Protein AF-0000000080409323 (afdb_homodimer)

InterPro domains:
  IPR027843 Domain of unknown function DUF4440 [PF14534] (6-104)
  IPR032710 NTF2-like domain superfamily [SSF54427] (4-113)

Solvent-accessible surface area (backbone atoms only — not comparable to full-atom values): 12050 Å² total; per-residue (Å²): 106,72,61,58,53,52,51,50,52,54,54,43,65,45,33,47,75,34,21,60,26,20,69,51,40,49,63,42,32,42,86,78,23,34,30,37,40,51,73,37,42,79,44,68,51,74,58,57,53,81,65,39,63,76,50,79,62,59,53,48,80,44,78,74,44,74,42,79,75,48,98,52,30,33,40,37,36,31,35,37,39,29,72,85,80,67,49,35,28,45,33,38,33,36,33,34,54,57,94,87,40,66,19,35,44,34,39,39,25,14,43,34,66,83,131,107,73,61,57,52,53,51,51,52,55,54,43,63,44,34,46,74,35,20,61,26,21,70,51,41,50,64,42,32,41,87,78,24,35,31,36,40,52,73,37,44,79,44,68,52,74,57,56,55,80,66,39,62,76,50,79,61,60,55,48,79,44,78,74,44,74,42,79,76,49,100,53,30,34,40,38,37,31,35,36,38,30,71,85,79,68,48,36,28,44,33,36,33,36,33,33,53,57,93,86,40,66,19,35,43,35,39,39,25,14,44,34,66,83,131

Foldseek 3Di:
DVQVVVVVLVVLCQAQVQQAALVNQPQAAPPAEWEQEQVRDTGTCPDDSRGGHNHHFAKDWAPWDKADPDPFKIKIWTKMAGPVVRWIWIKMWIWGQDPNGIHTRYMYIHTDDDD/DVQVVVVVLVVLCQAQVQQAALVNQPQAAPPAEWEQEQVRDTGTCPDDSRGGHNHHFAKDWAPWDWADPDPFKIKIWTKMAGPVVRWIWIKMWIWGQDPNGIHTRYMYIHTDDDD

Radius of gyration: 17.31 Å; Cα contacts (8 Å, |Δi|>4): 505; chains: 2; bounding box: 42×49×37 Å

Structure (mmCIF, N/CA/C/O backbone):
data_AF-0000000080409323-model_v1
#
loop_
_entity.id
_entity.type
_entity.pdbx_description
1 polymer 'DUF4440 domain-containing protein'
#
loop_
_atom_site.group_PDB
_atom_site.id
_atom_site.type_symbol
_atom_site.label_atom_id
_atom_site.label_alt_id
_atom_site.label_comp_id
_atom_site.label_asym_id
_atom_site.label_entity_id
_atom_site.label_seq_id
_atom_site.pdbx_PDB_ins_code
_atom_site.Cartn_x
_atom_site.Cartn_y
_atom_site.Cartn_z
_atom_site.occupancy
_atom_site.B_iso_or_equiv
_atom_site.auth_seq_id
_atom_site.auth_comp_id
_atom_site.auth_asym_id
_atom_site.auth_atom_id
_atom_site.pdbx_PDB_model_num
ATOM 1 N N . MET A 1 1 ? 15.242 8.781 15.695 1 91.31 1 MET A N 1
ATOM 2 C CA . MET A 1 1 ? 15.383 7.668 14.758 1 91.31 1 MET A CA 1
ATOM 3 C C . MET A 1 1 ? 14.422 7.82 13.586 1 91.31 1 MET A C 1
ATOM 5 O O . MET A 1 1 ? 13.484 8.617 13.641 1 91.31 1 MET A O 1
ATOM 9 N N . LEU A 1 2 ? 14.734 7.316 12.406 1 96.38 2 LEU A N 1
ATOM 10 C CA . LEU A 1 2 ? 13.945 7.465 11.188 1 96.38 2 LEU A CA 1
ATOM 11 C C . LEU A 1 2 ? 12.477 7.145 11.453 1 96.38 2 LEU A C 1
ATOM 13 O O . LEU A 1 2 ? 11.586 7.836 10.945 1 96.38 2 LEU A O 1
ATOM 17 N N . ALA A 1 3 ? 12.203 6.133 12.273 1 97.62 3 ALA A N 1
ATOM 18 C CA . ALA A 1 3 ? 10.828 5.75 12.594 1 97.62 3 ALA A CA 1
ATOM 19 C C . ALA A 1 3 ? 10.086 6.898 13.273 1 97.62 3 ALA A C 1
ATOM 21 O O . ALA A 1 3 ? 8.922 7.16 12.961 1 97.62 3 ALA A O 1
ATOM 22 N N . ASP A 1 4 ? 10.703 7.574 14.188 1 98.12 4 ASP A N 1
ATOM 23 C CA . ASP A 1 4 ? 10.094 8.711 14.867 1 98.12 4 ASP A CA 1
ATOM 24 C C . ASP A 1 4 ? 9.758 9.828 13.891 1 98.12 4 ASP A C 1
ATOM 26 O O . ASP A 1 4 ? 8.703 10.453 13.984 1 98.12 4 ASP A O 1
ATOM 30 N N . LEU A 1 5 ? 10.703 10.039 13.023 1 98.19 5 LEU A N 1
ATOM 31 C CA . LEU A 1 5 ? 10.5 11.102 12.039 1 98.19 5 LEU A CA 1
ATOM 32 C C . LEU A 1 5 ? 9.305 10.789 11.141 1 98.19 5 LEU A C 1
ATOM 34 O O . LEU A 1 5 ? 8.422 11.625 10.969 1 98.19 5 LEU A O 1
ATOM 38 N N . ILE A 1 6 ? 9.242 9.578 10.562 1 98.69 6 ILE A N 1
ATOM 39 C CA . ILE A 1 6 ? 8.18 9.203 9.633 1 98.69 6 ILE A CA 1
ATOM 40 C C . ILE A 1 6 ? 6.84 9.219 10.359 1 98.69 6 ILE A C 1
ATOM 42 O O . ILE A 1 6 ? 5.836 9.68 9.812 1 98.69 6 ILE A O 1
ATOM 46 N N . GLU A 1 7 ? 6.863 8.688 11.602 1 98.69 7 GLU A N 1
ATOM 47 C CA . GLU A 1 7 ? 5.613 8.703 12.359 1 98.69 7 GLU A CA 1
ATOM 48 C C . GLU A 1 7 ? 5.125 10.133 12.594 1 98.69 7 GLU A C 1
ATOM 50 O O . GLU A 1 7 ? 3.932 10.414 12.469 1 98.69 7 GLU A O 1
ATOM 55 N N . ARG A 1 8 ? 6.031 10.992 12.977 1 98.25 8 ARG A N 1
ATOM 56 C CA . ARG A 1 8 ? 5.672 12.398 13.18 1 98.25 8 ARG A CA 1
ATOM 57 C C . ARG A 1 8 ? 5.098 13 11.898 1 98.25 8 ARG A C 1
ATOM 59 O O . ARG A 1 8 ? 4.133 13.766 11.945 1 98.25 8 ARG A O 1
ATOM 66 N N . GLN A 1 9 ? 5.699 12.711 10.789 1 98.38 9 GLN A N 1
ATOM 67 C CA . GLN A 1 9 ? 5.23 13.242 9.516 1 98.38 9 GLN A CA 1
ATOM 68 C C . GLN A 1 9 ? 3.873 12.648 9.141 1 98.38 9 GLN A C 1
ATOM 70 O O . GLN A 1 9 ? 3.004 13.352 8.625 1 98.38 9 GLN A O 1
ATOM 75 N N . GLU A 1 10 ? 3.701 11.336 9.398 1 98.5 10 GLU A N 1
ATOM 76 C CA . GLU A 1 10 ? 2.385 10.727 9.242 1 98.5 10 GLU A CA 1
ATOM 77 C C . GLU A 1 10 ? 1.331 11.469 10.062 1 98.5 10 GLU A C 1
ATOM 79 O O . GLU A 1 10 ? 0.253 11.781 9.555 1 98.5 10 GLU A O 1
ATOM 84 N N . ARG A 1 11 ? 1.621 11.703 11.32 1 98.25 11 ARG A N 1
ATOM 85 C CA . ARG A 1 11 ? 0.682 12.375 12.211 1 98.25 11 ARG A CA 1
ATOM 86 C C . ARG A 1 11 ? 0.422 13.812 11.758 1 98.25 11 ARG A C 1
ATOM 88 O O . ARG A 1 11 ? -0.702 14.305 11.859 1 98.25 11 ARG A O 1
ATOM 95 N N . ALA A 1 12 ? 1.466 14.453 11.305 1 97.38 12 ALA A N 1
ATOM 96 C CA . ALA A 1 12 ? 1.294 15.805 10.781 1 97.38 12 ALA A CA 1
ATOM 97 C C . ALA A 1 12 ? 0.285 15.828 9.633 1 97.38 12 ALA A C 1
ATOM 99 O O . ALA A 1 12 ? -0.533 16.75 9.539 1 97.38 12 ALA A O 1
ATOM 100 N N . LEU A 1 13 ? 0.27 14.773 8.75 1 96.56 13 LEU A N 1
ATOM 101 C CA . LEU A 1 13 ? -0.607 14.703 7.59 1 96.56 13 LEU A CA 1
ATOM 102 C C . LEU A 1 13 ? -2.047 14.43 8.008 1 96.56 13 LEU A C 1
ATOM 104 O O . LEU A 1 13 ? -2.955 14.445 7.18 1 96.56 13 LEU A O 1
ATOM 108 N N . LEU A 1 14 ? -2.258 14.258 9.312 1 95.88 14 LEU A N 1
ATOM 109 C CA . LEU A 1 14 ? -3.604 14.039 9.836 1 95.88 14 LEU A CA 1
ATOM 110 C C . LEU A 1 14 ? -4.129 15.281 10.531 1 95.88 14 LEU A C 1
ATOM 112 O O . LEU A 1 14 ? -5.215 15.266 11.117 1 95.88 14 LEU A O 1
ATOM 116 N N . THR A 1 15 ? -3.379 16.375 10.516 1 94.69 15 THR A N 1
ATOM 117 C CA . THR A 1 15 ? -3.818 17.625 11.133 1 94.69 15 THR A CA 1
ATOM 118 C C . THR A 1 15 ? -4.367 18.578 10.086 1 94.69 15 THR A C 1
ATOM 120 O O . THR A 1 15 ? -3.854 18.656 8.969 1 94.69 15 THR A O 1
ATOM 123 N N . THR A 1 16 ? -5.324 19.344 10.492 1 91.44 16 THR A N 1
ATOM 124 C CA . THR A 1 16 ? -5.953 20.328 9.609 1 91.44 16 THR A CA 1
ATOM 125 C C . THR A 1 16 ? -4.922 21.328 9.102 1 91.44 16 THR A C 1
ATOM 127 O O . THR A 1 16 ? -4.926 21.688 7.918 1 91.44 16 THR A O 1
ATOM 130 N N . ASP A 1 17 ? -4.066 21.797 9.953 1 93.62 17 ASP A N 1
ATOM 131 C CA . ASP A 1 17 ? -3.062 22.797 9.594 1 93.62 17 ASP A CA 1
ATOM 132 C C . ASP A 1 17 ? -2.215 22.328 8.422 1 93.62 17 ASP A C 1
ATOM 134 O O . ASP A 1 17 ? -1.949 23.078 7.488 1 93.62 17 ASP A O 1
ATOM 138 N N . VAL A 1 18 ? -1.807 21.109 8.398 1 94.19 18 VAL A N 1
ATOM 139 C CA . VAL A 1 18 ? -0.946 20.562 7.352 1 94.19 18 VAL A CA 1
ATOM 140 C C . VAL A 1 18 ? -1.779 20.234 6.113 1 94.19 18 VAL A C 1
ATOM 142 O O . VAL A 1 18 ? -1.406 20.609 4.996 1 94.19 18 VAL A O 1
ATOM 145 N N . ARG A 1 19 ? -2.922 19.656 6.328 1 92.19 19 ARG A N 1
ATOM 146 C CA . ARG A 1 19 ? -3.738 19.156 5.23 1 92.19 19 ARG A CA 1
ATOM 147 C C . ARG A 1 19 ? -4.312 20.297 4.398 1 92.19 19 ARG A C 1
ATOM 149 O O . ARG A 1 19 ? -4.672 20.109 3.236 1 92.19 19 ARG A O 1
ATOM 156 N N . THR A 1 20 ? -4.328 21.469 4.992 1 90.12 20 THR A N 1
ATOM 157 C CA . THR A 1 20 ? -4.906 22.594 4.273 1 90.12 20 THR A CA 1
ATOM 158 C C . THR A 1 20 ? -3.818 23.594 3.869 1 90.12 20 THR A C 1
ATOM 160 O O . THR A 1 20 ? -4.117 24.719 3.459 1 90.12 20 THR A O 1
ATOM 163 N N . SER A 1 21 ? -2.576 23.25 3.955 1 91.56 21 SER A N 1
ATOM 164 C CA . SER A 1 21 ? -1.437 24.094 3.598 1 91.56 21 SER A CA 1
ATOM 165 C C . SER A 1 21 ? -0.672 23.5 2.414 1 91.56 21 SER A C 1
ATOM 167 O O . SER A 1 21 ? 0.102 22.562 2.572 1 91.56 21 SER A O 1
ATOM 169 N N . PRO A 1 22 ? -0.811 24.094 1.274 1 89.06 22 PRO A N 1
ATOM 170 C CA . PRO A 1 22 ? -0.056 23.609 0.119 1 89.06 22 PRO A CA 1
ATOM 171 C C . PRO A 1 22 ? 1.447 23.547 0.38 1 89.06 22 PRO A C 1
ATOM 173 O O . PRO A 1 22 ? 2.119 22.625 -0.08 1 89.06 22 PRO A O 1
ATOM 176 N N . GLU A 1 23 ? 1.929 24.5 1.121 1 90.56 23 GLU A N 1
ATOM 177 C CA . GLU A 1 23 ? 3.355 24.531 1.428 1 90.56 23 GLU A CA 1
ATOM 178 C C . GLU A 1 23 ? 3.779 23.297 2.225 1 90.56 23 GLU A C 1
ATOM 180 O O . GLU A 1 23 ? 4.773 22.656 1.893 1 90.56 23 GLU A O 1
ATOM 185 N N . HIS A 1 24 ? 3.002 22.984 3.248 1 93.31 24 HIS A N 1
ATOM 186 C CA . HIS A 1 24 ? 3.32 21.812 4.059 1 93.31 24 HIS A CA 1
ATOM 187 C C . HIS A 1 24 ? 3.156 20.531 3.252 1 93.31 24 HIS A C 1
ATOM 189 O O . HIS A 1 24 ? 3.98 19.609 3.354 1 93.31 24 HIS A O 1
ATOM 195 N N . LEU A 1 25 ? 2.129 20.453 2.463 1 93 25 LEU A N 1
ATOM 196 C CA . LEU A 1 25 ? 1.883 19.266 1.663 1 93 25 LEU A CA 1
ATOM 197 C C . LEU A 1 25 ? 2.988 19.062 0.632 1 93 25 LEU A C 1
ATOM 199 O O . LEU A 1 25 ? 3.432 17.938 0.402 1 93 25 LEU A O 1
ATOM 203 N N . HIS A 1 26 ? 3.494 20.125 0.081 1 90.25 26 HIS A N 1
ATOM 204 C CA . HIS A 1 26 ? 4.578 20.031 -0.889 1 90.25 26 HIS A CA 1
ATOM 205 C C . HIS A 1 26 ? 5.859 19.516 -0.236 1 90.25 26 HIS A C 1
ATOM 207 O O . HIS A 1 26 ? 6.664 18.844 -0.883 1 90.25 26 HIS A O 1
ATOM 213 N N . ARG A 1 27 ? 6.012 19.844 0.97 1 93.75 27 ARG A N 1
ATOM 214 C CA . ARG A 1 27 ? 7.203 19.391 1.691 1 93.75 27 ARG A CA 1
ATOM 215 C C . ARG A 1 27 ? 7.113 17.906 2.031 1 93.75 27 ARG A C 1
ATOM 217 O O . ARG A 1 27 ? 8.133 17.219 2.076 1 93.75 27 ARG A O 1
ATOM 224 N N . LEU A 1 28 ? 5.898 17.438 2.205 1 96.19 28 LEU A N 1
ATOM 225 C CA . LEU A 1 28 ? 5.734 16.094 2.764 1 96.19 28 LEU A CA 1
ATOM 226 C C . LEU A 1 28 ? 5.359 15.094 1.678 1 96.19 28 LEU A C 1
ATOM 228 O O . LEU A 1 28 ? 5.488 13.883 1.872 1 96.19 28 LEU A O 1
ATOM 232 N N . LEU A 1 29 ? 4.855 15.57 0.521 1 95.19 29 LEU A N 1
ATOM 233 C CA . LEU A 1 29 ? 4.391 14.695 -0.55 1 95.19 29 LEU A CA 1
ATOM 234 C C . LEU A 1 29 ? 5.23 14.875 -1.808 1 95.19 29 LEU A C 1
ATOM 236 O O . LEU A 1 29 ? 5.641 16 -2.127 1 95.19 29 LEU A O 1
ATOM 240 N N . THR A 1 30 ? 5.516 13.82 -2.477 1 94.19 30 THR A N 1
ATOM 241 C CA . THR A 1 30 ? 6.148 13.953 -3.785 1 94.19 30 THR A CA 1
ATOM 242 C C . THR A 1 30 ? 5.172 14.539 -4.797 1 94.19 30 THR A C 1
ATOM 244 O O . THR A 1 30 ? 3.955 14.492 -4.602 1 94.19 30 THR A O 1
ATOM 247 N N . ASP A 1 31 ? 5.68 15.047 -5.914 1 89.31 31 ASP A N 1
ATOM 248 C CA . ASP A 1 31 ? 4.855 15.672 -6.945 1 89.31 31 ASP A CA 1
ATOM 249 C C . ASP A 1 31 ? 3.93 14.656 -7.605 1 89.31 31 ASP A C 1
ATOM 251 O O . ASP A 1 31 ? 2.846 15.008 -8.078 1 89.31 31 ASP A O 1
ATOM 255 N N . ASP A 1 32 ? 4.355 13.438 -7.625 1 90.12 32 ASP A N 1
ATOM 256 C CA . ASP A 1 32 ? 3.57 12.391 -8.273 1 90.12 32 ASP A CA 1
ATOM 257 C C . ASP A 1 32 ? 2.854 11.516 -7.246 1 90.12 32 ASP A C 1
ATOM 259 O O . ASP A 1 32 ? 2.549 10.359 -7.516 1 90.12 32 ASP A O 1
ATOM 263 N N . PHE A 1 33 ? 2.625 12.133 -6.078 1 93.06 33 PHE A N 1
ATOM 264 C CA . PHE A 1 33 ? 1.892 11.438 -5.023 1 93.06 33 PHE A CA 1
ATOM 265 C C . PHE A 1 33 ? 0.502 11.039 -5.504 1 93.06 33 PHE A C 1
ATOM 267 O O . PHE A 1 33 ? -0.161 11.805 -6.211 1 93.06 33 PHE A O 1
ATOM 274 N N . PHE A 1 34 ? 0.045 9.852 -5.156 1 93.88 34 PHE A N 1
ATOM 275 C CA . PHE A 1 34 ? -1.348 9.453 -5.309 1 93.88 34 PHE A CA 1
ATOM 276 C C . PHE A 1 34 ? -1.738 8.438 -4.234 1 93.88 34 PHE A C 1
ATOM 278 O O . PHE A 1 34 ? -0.884 7.961 -3.484 1 93.88 34 PHE A O 1
ATOM 285 N N . GLU A 1 35 ? -3.01 8.219 -4.062 1 94.94 35 GLU A N 1
ATOM 286 C CA . GLU A 1 35 ? -3.449 7.336 -2.988 1 94.94 35 GLU A CA 1
ATOM 287 C C . GLU A 1 35 ? -4.691 6.547 -3.396 1 94.94 35 GLU A C 1
ATOM 289 O O . GLU A 1 35 ? -5.398 6.934 -4.328 1 94.94 35 GLU A O 1
ATOM 294 N N . ILE A 1 36 ? -4.82 5.441 -2.85 1 95.88 36 ILE A N 1
ATOM 295 C CA . ILE A 1 36 ? -6.074 4.703 -2.791 1 95.88 36 ILE A CA 1
ATOM 296 C C . ILE A 1 36 ? -6.738 4.922 -1.433 1 95.88 36 ILE A C 1
ATOM 298 O O . ILE A 1 36 ? -6.293 4.371 -0.423 1 95.88 36 ILE A O 1
ATOM 302 N N . GLY A 1 37 ? -7.762 5.73 -1.458 1 93.56 37 GLY A N 1
ATOM 303 C CA . GLY A 1 37 ? -8.453 6.016 -0.211 1 93.56 37 GLY A CA 1
ATOM 304 C C . GLY A 1 37 ? -9.227 4.824 0.324 1 93.56 37 GLY A C 1
ATOM 305 O O . GLY A 1 37 ? -9.664 3.963 -0.444 1 93.56 37 GLY A O 1
ATOM 306 N N . SER A 1 38 ? -9.438 4.836 1.643 1 92.5 38 SER A N 1
ATOM 307 C CA . SER A 1 38 ? -10.242 3.779 2.25 1 92.5 38 SER A CA 1
ATOM 308 C C . SER A 1 38 ? -11.648 3.75 1.664 1 92.5 38 SER A C 1
ATOM 310 O O . SER A 1 38 ? -12.391 2.781 1.855 1 92.5 38 SER A O 1
ATOM 312 N N . SER A 1 39 ? -12 4.742 0.944 1 86.94 39 SER A N 1
ATOM 313 C CA . SER A 1 39 ? -13.281 4.824 0.258 1 86.94 39 SER A CA 1
ATOM 314 C C . SER A 1 39 ? -13.32 3.9 -0.955 1 86.94 39 SER A C 1
ATOM 316 O O . SER A 1 39 ? -14.391 3.658 -1.522 1 86.94 39 SER A O 1
ATOM 318 N N . GLY A 1 40 ? -12.211 3.395 -1.338 1 89.5 40 GLY A N 1
ATOM 319 C CA . GLY A 1 40 ? -12.109 2.568 -2.529 1 89.5 40 GLY A CA 1
ATOM 320 C C . GLY A 1 40 ? -11.969 3.375 -3.807 1 89.5 40 GLY A C 1
ATOM 321 O O . GLY A 1 40 ? -12.344 2.91 -4.887 1 89.5 40 GLY A O 1
ATOM 322 N N . ARG A 1 41 ? -11.547 4.613 -3.709 1 89.56 41 ARG A N 1
ATOM 323 C CA . ARG A 1 41 ? -11.305 5.465 -4.871 1 89.56 41 ARG A CA 1
ATOM 324 C C . ARG A 1 41 ? -9.82 5.797 -5.012 1 89.56 41 ARG A C 1
ATOM 326 O O . ARG A 1 41 ? -9.133 6.008 -4.016 1 89.56 41 ARG A O 1
ATOM 333 N N . MET A 1 42 ? -9.422 5.75 -6.266 1 89.56 42 MET A N 1
ATOM 334 C CA . MET A 1 42 ? -8.078 6.234 -6.559 1 89.56 42 MET A CA 1
ATOM 335 C C . MET A 1 42 ? -8.047 7.758 -6.617 1 89.56 42 MET A C 1
ATOM 337 O O . MET A 1 42 ? -8.844 8.375 -7.324 1 89.56 42 MET A O 1
ATOM 341 N N . LEU A 1 43 ? -7.289 8.312 -5.789 1 83 43 LEU A N 1
ATOM 342 C CA . LEU A 1 43 ? -7.148 9.758 -5.754 1 83 43 LEU A CA 1
ATOM 343 C C . LEU A 1 43 ? -5.746 10.188 -6.188 1 83 43 LEU A C 1
ATOM 345 O O . LEU A 1 43 ? -4.754 9.672 -5.668 1 83 43 LEU A O 1
ATOM 349 N N . TYR A 1 44 ? -5.73 10.711 -7.473 1 71.5 44 TYR A N 1
ATOM 350 C CA . TYR A 1 44 ? -4.477 11.234 -7.996 1 71.5 44 TYR A CA 1
ATOM 351 C C . TYR A 1 44 ? -4.312 12.711 -7.641 1 71.5 44 TYR A C 1
ATOM 353 O O . TYR A 1 44 ? -5.289 13.461 -7.602 1 71.5 44 TYR A O 1
ATOM 361 N N . ARG A 1 45 ? -3.307 12.961 -7.031 1 57.72 45 ARG A N 1
ATOM 362 C CA . ARG A 1 45 ? -3.084 14.383 -6.797 1 57.72 45 ARG A CA 1
ATOM 363 C C . ARG A 1 45 ? -2.648 15.086 -8.078 1 57.72 45 ARG A C 1
ATOM 365 O O . ARG A 1 45 ? -1.587 14.789 -8.625 1 57.72 45 ARG A O 1
ATOM 372 N N . THR A 1 46 ? -3.555 15.211 -9.07 1 53.44 46 THR A N 1
ATOM 373 C CA . THR A 1 46 ? -3.188 16.062 -10.203 1 53.44 46 THR A CA 1
ATOM 374 C C . THR A 1 46 ? -3.033 17.516 -9.766 1 53.44 46 THR A C 1
ATOM 376 O O . THR A 1 46 ? -2.736 18.375 -10.586 1 53.44 46 THR A O 1
ATOM 379 N N . ALA A 1 47 ? -3.514 17.828 -8.625 1 54.44 47 ALA A N 1
ATOM 380 C CA . ALA A 1 47 ? -3.559 19.266 -8.422 1 54.44 47 ALA A CA 1
ATOM 381 C C . ALA A 1 47 ? -2.154 19.844 -8.281 1 54.44 47 ALA A C 1
ATOM 383 O O . ALA A 1 47 ? -1.229 19.156 -7.855 1 54.44 47 ALA A O 1
ATOM 384 N N . SER A 1 48 ? -1.956 20.922 -8.992 1 56.06 48 SER A N 1
ATOM 385 C CA . SER A 1 48 ? -0.758 21.703 -8.734 1 56.06 48 SER A CA 1
ATOM 386 C C . SER A 1 48 ? -0.508 21.859 -7.234 1 56.06 48 SER A C 1
ATOM 388 O O . SER A 1 48 ? -1.437 22.125 -6.465 1 56.06 48 SER A O 1
ATOM 390 N N . ALA A 1 49 ? 0.755 21.25 -6.688 1 55.22 49 ALA A N 1
ATOM 391 C CA . ALA A 1 49 ? 1.203 21.328 -5.301 1 55.22 49 ALA A CA 1
ATOM 392 C C . ALA A 1 49 ? 0.681 22.578 -4.625 1 55.22 49 ALA A C 1
ATOM 394 O O . ALA A 1 49 ? 0.251 22.547 -3.467 1 55.22 49 ALA A O 1
ATOM 395 N N . ALA A 1 50 ? 0.648 23.625 -5.484 1 59.56 50 ALA A N 1
ATOM 396 C CA . ALA A 1 50 ? 0.367 24.953 -4.934 1 59.56 50 ALA A CA 1
ATOM 397 C C . ALA A 1 50 ? -1.085 25.047 -4.477 1 59.56 50 ALA A C 1
ATOM 399 O O . ALA A 1 50 ? -1.417 25.891 -3.627 1 59.56 50 ALA A O 1
ATOM 400 N N . THR A 1 51 ? -1.795 24.062 -4.988 1 71 51 THR A N 1
ATOM 401 C CA . THR A 1 51 ? -3.199 24.234 -4.633 1 71 51 THR A CA 1
ATOM 402 C C . THR A 1 51 ? -3.734 22.969 -3.951 1 71 51 THR A C 1
ATOM 404 O O . THR A 1 51 ? -4.945 22.812 -3.793 1 71 51 THR A O 1
ATOM 407 N N . MET A 1 52 ? -2.787 22.172 -3.502 1 74.38 52 MET A N 1
ATOM 408 C CA . MET A 1 52 ? -3.242 20.922 -2.898 1 74.38 52 MET A CA 1
ATOM 409 C C . MET A 1 52 ? -3.871 21.188 -1.532 1 74.38 52 MET A C 1
ATOM 411 O O . MET A 1 52 ? -3.316 21.922 -0.715 1 74.38 52 MET A O 1
ATOM 415 N N . ASP A 1 53 ? -5.113 20.719 -1.339 1 79.44 53 ASP A N 1
ATOM 416 C CA . ASP A 1 53 ? -5.883 20.734 -0.101 1 79.44 53 ASP A CA 1
ATOM 417 C C . ASP A 1 53 ? -6.543 19.391 0.153 1 79.44 53 ASP A C 1
ATOM 419 O O . ASP A 1 53 ? -7.402 18.953 -0.615 1 79.44 53 ASP A O 1
ATOM 423 N N . LEU A 1 54 ? -6.09 18.703 1.182 1 81.44 54 LEU A N 1
ATOM 424 C CA . LEU A 1 54 ? -6.609 17.375 1.477 1 81.44 54 LEU A CA 1
ATOM 425 C C . LEU A 1 54 ? -7.828 17.453 2.389 1 81.44 54 LEU A C 1
ATOM 427 O O . LEU A 1 54 ? -8.484 16.438 2.645 1 81.44 54 LEU A O 1
ATOM 431 N N . GLY A 1 55 ? -8.18 18.656 2.762 1 82.38 55 GLY A N 1
ATOM 432 C CA . GLY A 1 55 ? -9.359 18.859 3.586 1 82.38 55 GLY A CA 1
ATOM 433 C C . GLY A 1 55 ? -9.148 18.484 5.043 1 82.38 55 GLY A C 1
ATOM 434 O O . GLY A 1 55 ? -8.055 18.062 5.426 1 82.38 55 GLY A O 1
ATOM 435 N N . GLU A 1 56 ? -10.195 18.719 5.863 1 85.31 56 GLU A N 1
ATOM 436 C CA . GLU A 1 56 ? -10.125 18.469 7.301 1 85.31 56 GLU A CA 1
ATOM 437 C C . GLU A 1 56 ? -10.586 17.062 7.637 1 85.31 56 GLU A C 1
ATOM 439 O O . GLU A 1 56 ? -11.508 16.531 7.012 1 85.31 56 GLU A O 1
ATOM 444 N N . ILE A 1 57 ? -9.836 16.5 8.555 1 86.56 57 ILE A N 1
ATOM 445 C CA . ILE A 1 57 ? -10.227 15.188 9.062 1 86.56 57 ILE A CA 1
ATOM 446 C C . ILE A 1 57 ? -10.031 15.141 10.578 1 86.56 57 ILE A C 1
ATOM 448 O O . ILE A 1 57 ? -9.305 15.969 11.141 1 86.56 57 ILE A O 1
ATOM 452 N N . HIS A 1 58 ? -10.766 14.32 11.305 1 93.06 58 HIS A N 1
ATOM 453 C CA . HIS A 1 58 ? -10.602 14.008 12.719 1 93.06 58 HIS A CA 1
ATOM 454 C C . HIS A 1 58 ? -10.219 12.547 1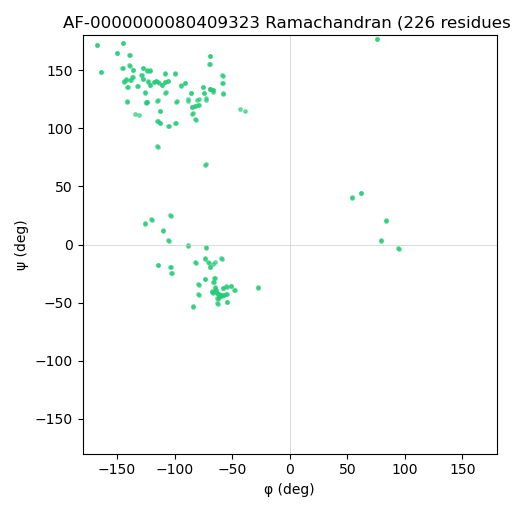2.93 1 93.06 58 HIS A C 1
ATOM 456 O O . HIS A 1 58 ? -11.07 11.711 13.234 1 93.06 58 HIS A O 1
ATOM 462 N N . ILE A 1 59 ? -8.922 12.273 12.812 1 95.06 59 ILE A N 1
ATOM 463 C CA . ILE A 1 59 ? -8.422 10.906 12.75 1 95.06 59 ILE A CA 1
ATOM 464 C C . ILE A 1 59 ? -7.254 10.742 13.719 1 95.06 59 ILE A C 1
ATOM 466 O O . ILE A 1 59 ? -6.434 11.641 13.875 1 95.06 59 ILE A O 1
ATOM 470 N N . THR A 1 60 ? -7.238 9.672 14.43 1 97.06 60 THR A N 1
ATOM 471 C CA . THR A 1 60 ? -6.086 9.312 15.25 1 97.06 60 THR A CA 1
ATOM 472 C C . THR A 1 60 ? -5.34 8.125 14.641 1 97.06 60 THR A C 1
ATOM 474 O O . THR A 1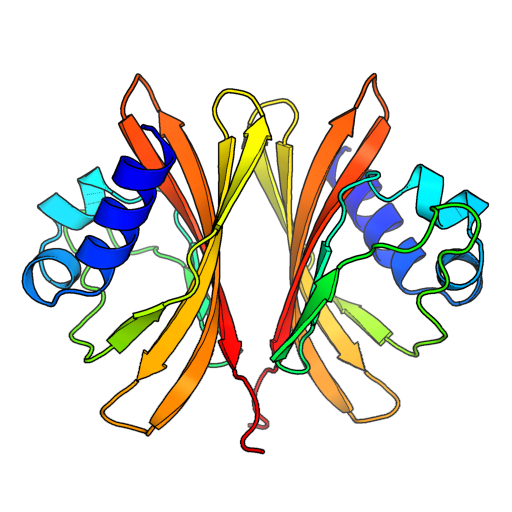 60 ? -5.945 7.277 13.984 1 97.06 60 THR A O 1
ATOM 477 N N . LEU A 1 61 ? -4.047 8.141 14.828 1 98.12 61 LEU A N 1
ATOM 478 C CA . LEU A 1 61 ? -3.135 7.109 14.344 1 98.12 61 LEU A CA 1
ATOM 479 C C . LEU A 1 61 ? -2.617 6.25 15.492 1 98.12 61 LEU A C 1
ATOM 481 O O . LEU A 1 61 ? -2.258 6.773 16.547 1 98.12 61 LEU A O 1
ATOM 485 N N . SER A 1 62 ? -2.652 4.938 15.391 1 98.12 62 SER A N 1
ATOM 486 C CA . SER A 1 62 ? -2.109 4.008 16.375 1 98.12 62 SER A CA 1
ATOM 487 C C . SER A 1 62 ? -1.409 2.836 15.703 1 98.12 62 SER A C 1
ATOM 489 O O . SER A 1 62 ? -1.495 2.674 14.484 1 98.12 62 SER A O 1
ATOM 491 N N . ASP A 1 63 ? -0.531 2.047 16.484 1 97.56 63 ASP A N 1
ATOM 492 C CA . ASP A 1 63 ? 0.111 0.811 16.047 1 97.56 63 ASP A CA 1
ATOM 493 C C . ASP A 1 63 ? 1.03 1.062 14.859 1 97.56 63 ASP A C 1
ATOM 495 O O . ASP A 1 63 ? 0.989 0.325 13.867 1 97.56 63 ASP A O 1
ATOM 499 N N . PHE A 1 64 ? 1.774 2.098 14.953 1 98.12 64 PHE A N 1
ATOM 500 C CA . PHE A 1 64 ? 2.691 2.488 13.891 1 98.12 64 PHE A CA 1
ATOM 501 C C . PHE A 1 64 ? 3.84 1.492 13.773 1 98.12 64 PHE A C 1
ATOM 503 O O . PHE A 1 64 ? 4.406 1.068 14.781 1 98.12 64 PHE A O 1
ATOM 510 N N . SER A 1 65 ? 4.125 1.116 12.609 1 97.62 65 SER A N 1
ATOM 511 C CA . SER A 1 65 ? 5.289 0.299 12.289 1 97.62 65 SER A CA 1
ATOM 512 C C . SER A 1 65 ? 5.996 0.806 11.039 1 97.62 65 SER A C 1
ATOM 514 O O . SER A 1 65 ? 5.352 1.318 10.117 1 97.62 65 SER A O 1
ATOM 516 N N . LEU A 1 66 ? 7.297 0.696 11.07 1 97.94 66 LEU A N 1
ATOM 517 C CA . LEU A 1 66 ? 8.094 1.115 9.922 1 97.94 66 LEU A CA 1
ATOM 518 C C . LEU A 1 66 ? 9.008 -0.015 9.453 1 97.94 66 LEU A C 1
ATOM 520 O O . LEU A 1 66 ? 9.695 -0.641 10.266 1 97.94 66 LEU A O 1
ATOM 524 N N . GLU A 1 67 ? 8.969 -0.255 8.156 1 96.38 67 GLU A N 1
ATOM 525 C CA . GLU A 1 67 ? 9.859 -1.239 7.543 1 96.38 67 GLU A CA 1
ATOM 526 C C . GLU A 1 67 ? 10.727 -0.602 6.461 1 96.38 67 GLU A C 1
ATOM 528 O O . GLU A 1 67 ? 10.258 0.242 5.695 1 96.38 67 GLU A O 1
ATOM 533 N N . THR A 1 68 ? 11.992 -1.027 6.512 1 96.69 68 THR A N 1
ATOM 534 C CA . THR A 1 68 ? 12.859 -0.597 5.426 1 96.69 68 THR A CA 1
ATOM 535 C C . THR A 1 68 ? 12.68 -1.492 4.203 1 96.69 68 THR A C 1
ATOM 537 O O . THR A 1 68 ? 12.836 -2.713 4.293 1 96.69 68 THR A O 1
ATOM 540 N N . VAL A 1 69 ? 12.258 -0.899 3.098 1 97 69 VAL A N 1
ATOM 541 C CA . VAL A 1 69 ? 12.148 -1.616 1.833 1 97 69 VAL A CA 1
ATOM 542 C C . VAL A 1 69 ? 13.508 -1.636 1.131 1 97 69 VAL A C 1
ATOM 544 O O . VAL A 1 69 ? 14 -2.699 0.748 1 97 69 VAL A O 1
ATOM 547 N N . GLN A 1 70 ? 14.125 -0.486 0.929 1 93.81 70 GLN A N 1
ATOM 548 C CA . GLN A 1 70 ? 15.484 -0.202 0.485 1 93.81 70 GLN A CA 1
ATOM 549 C C . GLN A 1 70 ? 16.031 1.044 1.172 1 93.81 70 GLN A C 1
ATOM 551 O O . GLN A 1 70 ? 15.336 1.7 1.941 1 93.81 70 GLN A O 1
ATOM 556 N N . ASP A 1 71 ? 17.328 1.335 0.942 1 90.69 71 ASP A N 1
AT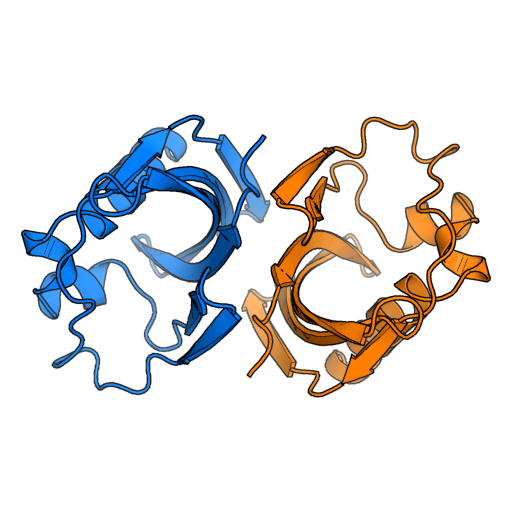OM 557 C CA . ASP A 1 71 ? 18.016 2.406 1.659 1 90.69 71 ASP A CA 1
ATOM 558 C C . ASP A 1 71 ? 17.219 3.707 1.598 1 90.69 71 ASP A C 1
ATOM 560 O O . ASP A 1 71 ? 17.156 4.445 2.582 1 90.69 71 ASP A O 1
ATOM 564 N N . ASP A 1 72 ? 16.547 4.086 0.612 1 95.62 72 ASP A N 1
ATOM 565 C CA . ASP A 1 72 ? 15.875 5.371 0.456 1 95.62 72 ASP A CA 1
ATOM 566 C C . ASP A 1 72 ? 14.367 5.18 0.257 1 95.62 72 ASP A C 1
ATOM 568 O O . ASP A 1 72 ? 13.688 6.07 -0.257 1 95.62 72 ASP A O 1
ATOM 572 N N . VAL A 1 73 ? 13.883 4.023 0.707 1 98.19 73 VAL A N 1
ATOM 573 C CA . VAL A 1 73 ? 12.461 3.721 0.602 1 98.19 73 VAL A CA 1
ATOM 574 C C . VAL A 1 73 ? 11.992 2.982 1.855 1 98.19 73 VAL A C 1
ATOM 576 O O . VAL A 1 73 ? 12.523 1.922 2.193 1 98.19 73 VAL A O 1
ATOM 579 N N . VAL A 1 74 ? 11 3.523 2.541 1 98.44 74 VAL A N 1
ATOM 580 C CA . VAL A 1 74 ? 10.453 2.855 3.715 1 98.44 74 VAL A CA 1
ATOM 581 C C . VAL A 1 74 ? 8.938 2.725 3.574 1 98.44 74 VAL A C 1
ATOM 583 O O . VAL A 1 74 ? 8.305 3.498 2.852 1 98.44 74 VAL A O 1
ATOM 586 N N . LEU A 1 75 ? 8.43 1.695 4.207 1 98.5 75 LEU A N 1
ATOM 587 C CA . LEU A 1 75 ? 7.004 1.394 4.242 1 98.5 75 LEU A CA 1
ATOM 588 C C . LEU A 1 75 ? 6.449 1.562 5.652 1 98.5 75 LEU A C 1
ATOM 590 O O . LEU A 1 75 ? 6.887 0.879 6.582 1 98.5 75 LEU A O 1
ATOM 594 N N . ALA A 1 76 ? 5.566 2.527 5.836 1 98.62 76 ALA A N 1
ATOM 595 C CA . ALA A 1 76 ? 4.859 2.719 7.098 1 98.62 76 ALA A CA 1
ATOM 596 C C . ALA A 1 76 ? 3.506 2.014 7.086 1 98.62 76 ALA A C 1
ATOM 598 O O . ALA A 1 76 ? 2.795 2.043 6.078 1 98.62 76 ALA A O 1
ATOM 599 N N . THR A 1 77 ? 3.148 1.354 8.133 1 98.06 77 THR A N 1
ATOM 600 C CA . THR A 1 77 ? 1.811 0.815 8.352 1 98.06 77 THR A CA 1
ATOM 601 C C . THR A 1 77 ? 1.27 1.234 9.711 1 98.06 77 THR A C 1
ATOM 603 O O . THR A 1 77 ? 2.033 1.388 10.672 1 98.06 77 THR A O 1
ATOM 606 N N . TYR A 1 78 ? -0.012 1.434 9.742 1 98.12 78 TYR A N 1
ATOM 607 C CA . TYR A 1 78 ? -0.634 1.861 10.992 1 98.12 78 TYR A CA 1
ATOM 608 C C . TYR A 1 78 ? -2.152 1.744 10.914 1 98.12 78 TYR A C 1
ATOM 610 O O . TYR A 1 78 ? -2.699 1.368 9.875 1 98.12 78 TYR A O 1
ATOM 618 N N . ARG A 1 79 ? -2.709 1.955 12.055 1 97.62 79 ARG A N 1
ATOM 619 C CA . ARG A 1 79 ? -4.16 1.96 12.195 1 97.62 79 ARG A CA 1
ATOM 620 C C . ARG A 1 79 ? -4.684 3.375 12.422 1 97.62 79 ARG A C 1
ATOM 622 O O . ARG A 1 79 ? -4.047 4.176 13.109 1 97.62 79 ARG A O 1
ATOM 629 N N . THR A 1 80 ? -5.82 3.666 11.773 1 97.5 80 THR A N 1
ATOM 630 C CA . THR A 1 80 ? -6.457 4.949 12.047 1 97.5 80 THR A CA 1
ATOM 631 C C . THR A 1 80 ? -7.898 4.754 12.5 1 97.5 80 THR A C 1
ATOM 633 O O . THR A 1 80 ? -8.547 3.771 12.125 1 97.5 80 THR A O 1
ATOM 636 N N . GLU A 1 81 ? -8.297 5.656 13.297 1 96.88 81 GLU A N 1
ATOM 637 C CA . GLU A 1 81 ? -9.695 5.754 13.695 1 96.88 81 GLU A CA 1
ATOM 638 C C . GLU A 1 81 ? -10.258 7.137 13.406 1 96.88 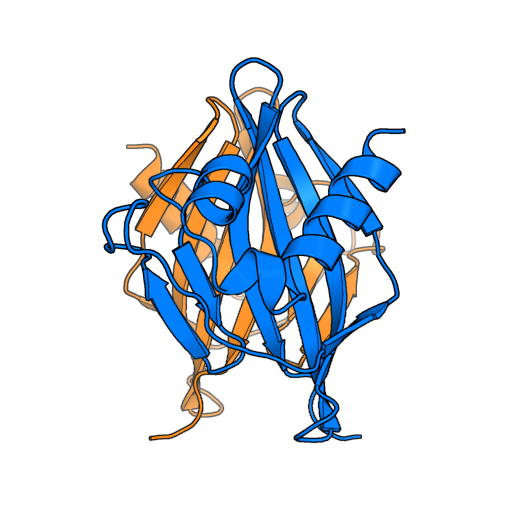81 GLU A C 1
ATOM 640 O O . GLU A 1 81 ? -9.695 8.148 13.828 1 96.88 81 GLU A O 1
ATOM 645 N N . ASP A 1 82 ? -11.312 7.113 12.609 1 94.38 82 ASP A N 1
ATOM 646 C CA . ASP A 1 82 ? -12.047 8.352 12.344 1 94.38 82 ASP A CA 1
ATOM 647 C C . ASP A 1 82 ? -13.07 8.625 13.438 1 94.38 82 ASP A C 1
ATOM 649 O O . ASP A 1 82 ? -14.078 7.914 13.547 1 94.38 82 ASP A O 1
ATOM 653 N N . HIS A 1 83 ? -12.922 9.688 14.094 1 94.19 83 HIS A N 1
ATOM 654 C CA . HIS A 1 83 ? -13.75 9.945 15.266 1 94.19 83 HIS A CA 1
ATOM 655 C C . HIS A 1 83 ? -15.109 10.508 14.867 1 94.19 83 HIS A C 1
ATOM 657 O O . HIS A 1 83 ? -16.031 10.539 15.68 1 94.19 83 HIS A O 1
ATOM 663 N N . SER A 1 84 ? -15.242 10.953 13.664 1 91.12 84 SER A N 1
ATOM 664 C CA . SER A 1 84 ? -16.531 11.422 13.18 1 91.12 84 SER A CA 1
ATOM 665 C C . SER A 1 84 ? -17.438 10.258 12.781 1 91.12 84 SER A C 1
ATOM 667 O O . SER A 1 84 ? -18.656 10.305 12.992 1 91.12 84 SER A O 1
ATOM 669 N N . THR A 1 85 ? -16.938 9.164 12.258 1 90.5 85 THR A N 1
ATOM 670 C CA . THR A 1 85 ? -17.734 8.07 11.719 1 90.5 85 THR A CA 1
ATOM 671 C C . THR A 1 85 ? -17.547 6.805 12.547 1 90.5 85 THR A C 1
ATOM 673 O O . THR A 1 85 ? -18.344 5.871 12.461 1 90.5 85 THR A O 1
ATOM 676 N N . GLY A 1 86 ? -16.453 6.762 13.367 1 92.88 86 GLY A N 1
ATOM 677 C CA . GLY A 1 86 ? -16.109 5.559 14.102 1 92.88 86 GLY A CA 1
ATOM 678 C C . GLY A 1 86 ? -15.406 4.516 13.25 1 92.88 86 GLY A C 1
ATOM 679 O O . GLY A 1 86 ? -15.07 3.432 13.734 1 92.88 86 GLY A O 1
ATOM 680 N N . ARG A 1 87 ? -15.141 4.844 12.031 1 93.75 87 ARG A N 1
ATOM 681 C CA . ARG A 1 87 ? -14.547 3.883 11.102 1 93.75 87 ARG A CA 1
ATOM 682 C C . ARG A 1 87 ? -13.062 3.686 11.398 1 93.75 87 ARG A C 1
ATOM 684 O O . ARG A 1 87 ? -12.352 4.645 11.695 1 93.75 87 ARG A O 1
ATOM 691 N N . ILE A 1 88 ? -12.68 2.473 11.383 1 96.75 88 ILE A N 1
ATOM 692 C CA . ILE A 1 88 ? -11.281 2.088 11.539 1 96.75 88 ILE A CA 1
ATOM 693 C C . ILE A 1 88 ? -10.703 1.653 10.195 1 96.75 88 ILE A C 1
ATOM 695 O O . ILE A 1 88 ? -11.391 1.002 9.398 1 96.75 88 ILE A O 1
ATOM 699 N N . ALA A 1 89 ? -9.477 2.016 9.93 1 97.19 89 ALA A N 1
ATOM 700 C CA . ALA A 1 89 ? -8.812 1.595 8.703 1 97.19 89 ALA A CA 1
ATOM 701 C C . ALA A 1 89 ? -7.363 1.202 8.969 1 97.19 89 ALA A C 1
ATOM 703 O O . ALA A 1 89 ? -6.719 1.752 9.867 1 97.19 89 ALA A O 1
ATOM 704 N N . LEU A 1 90 ? -6.887 0.188 8.328 1 97.81 90 LEU A N 1
ATOM 705 C CA . LEU A 1 90 ? -5.453 -0.072 8.227 1 97.81 90 LEU A CA 1
ATOM 706 C C . LEU A 1 90 ? -4.84 0.701 7.066 1 97.81 90 LEU A C 1
ATOM 708 O O . LEU A 1 90 ? -5.383 0.695 5.957 1 97.81 90 LEU A O 1
ATOM 712 N N . ARG A 1 91 ? -3.721 1.4 7.371 1 98.12 91 ARG A N 1
ATOM 713 C CA . ARG A 1 91 ? -3.094 2.279 6.391 1 98.12 91 ARG A CA 1
ATOM 714 C C . ARG A 1 91 ? -1.651 1.862 6.125 1 98.12 91 ARG A C 1
ATOM 716 O O . ARG A 1 91 ? -0.974 1.346 7.016 1 98.12 91 ARG A O 1
ATOM 723 N N . SER A 1 92 ? -1.273 2.148 4.91 1 98.44 92 SER A N 1
ATOM 724 C CA . SER A 1 92 ? 0.136 2.033 4.547 1 98.44 92 SER A CA 1
ATOM 725 C C . SER A 1 92 ? 0.592 3.225 3.713 1 98.44 92 SER A C 1
ATOM 727 O O . SER A 1 92 ? -0.204 3.818 2.984 1 98.44 92 SER A O 1
ATOM 729 N N . SER A 1 93 ? 1.835 3.586 3.818 1 98.62 93 SER A N 1
ATOM 730 C CA . SER A 1 93 ? 2.424 4.645 3.006 1 98.62 93 SER A CA 1
ATOM 731 C C . SER A 1 93 ? 3.859 4.309 2.613 1 98.62 93 SER A C 1
ATOM 733 O O . SER A 1 93 ? 4.602 3.719 3.402 1 98.62 93 SER A O 1
ATOM 735 N N . ILE A 1 94 ? 4.184 4.672 1.423 1 98.69 94 ILE A N 1
ATOM 736 C CA . ILE A 1 94 ? 5.562 4.59 0.946 1 98.69 94 ILE A CA 1
ATOM 737 C C . ILE A 1 94 ? 6.227 5.961 1.054 1 98.69 94 ILE A C 1
ATOM 739 O O . ILE A 1 94 ? 5.738 6.941 0.483 1 98.69 94 ILE A O 1
ATOM 743 N N . TRP A 1 95 ? 7.332 6 1.785 1 98.62 95 TRP A N 1
ATOM 744 C CA . TRP A 1 95 ? 8.141 7.207 1.896 1 98.62 95 TRP A CA 1
ATOM 745 C C . TRP A 1 95 ? 9.477 7.035 1.187 1 98.62 95 TRP A C 1
ATOM 747 O O . TRP A 1 95 ? 10.117 5.984 1.296 1 98.62 95 TRP A O 1
ATOM 757 N N . VAL A 1 96 ? 9.875 8.078 0.45 1 98.25 96 VAL A N 1
ATOM 758 C CA . VAL A 1 96 ? 11.148 8.047 -0.273 1 98.25 96 VAL A CA 1
ATOM 759 C C . VAL A 1 96 ? 12.008 9.234 0.156 1 98.25 96 VAL A C 1
ATOM 761 O O . VAL A 1 96 ? 11.5 10.32 0.41 1 98.25 96 VAL A O 1
ATOM 764 N N . ASN A 1 97 ? 13.297 8.945 0.281 1 97.62 97 ASN A N 1
ATOM 765 C CA . ASN A 1 97 ? 14.25 10.016 0.563 1 97.62 97 ASN A CA 1
ATOM 766 C C . ASN A 1 97 ? 14.648 10.758 -0.708 1 97.62 97 ASN A C 1
ATOM 768 O O . ASN A 1 97 ? 15.312 10.195 -1.58 1 97.62 97 ASN A O 1
ATOM 772 N N . VAL A 1 98 ? 14.203 11.953 -0.879 1 95 98 VAL A N 1
ATOM 773 C CA . VAL A 1 98 ? 14.539 12.805 -2.01 1 95 98 VAL A CA 1
ATOM 774 C C . VAL A 1 98 ? 15.508 13.898 -1.56 1 95 98 VAL A C 1
ATOM 776 O O . VAL A 1 98 ? 15.094 14.906 -0.976 1 95 98 VAL A O 1
ATOM 779 N N . ASP A 1 99 ? 16.797 13.727 -1.859 1 94 99 ASP A N 1
ATOM 780 C CA . ASP A 1 99 ? 17.844 14.695 -1.522 1 94 99 ASP A CA 1
ATOM 781 C C . ASP A 1 99 ? 17.828 15.023 -0.031 1 94 99 ASP A C 1
ATOM 783 O O . ASP A 1 99 ? 17.828 16.188 0.353 1 94 99 ASP A O 1
ATOM 787 N N . GLY A 1 100 ? 17.625 14.039 0.77 1 94.75 100 GLY A N 1
ATOM 788 C CA . GLY A 1 100 ? 17.734 14.195 2.213 1 94.75 100 GLY A CA 1
ATOM 789 C C . GLY A 1 100 ? 16.391 14.484 2.875 1 94.75 100 GLY A C 1
ATOM 790 O O . GLY A 1 100 ? 16.312 14.578 4.102 1 94.75 100 GLY A O 1
ATOM 791 N N . GLN A 1 101 ? 15.344 14.633 2.125 1 96.38 101 GLN A N 1
ATOM 792 C CA . GLN A 1 101 ? 14.008 14.891 2.654 1 96.38 101 GLN A CA 1
ATOM 793 C C . GLN A 1 101 ? 13.07 13.719 2.367 1 96.38 101 GLN A C 1
ATOM 795 O O . GLN A 1 101 ? 12.906 13.32 1.212 1 96.38 101 GLN A O 1
ATOM 800 N N . TRP A 1 102 ? 12.508 13.227 3.445 1 98 102 TRP A N 1
ATOM 801 C CA . TRP A 1 102 ? 11.555 12.141 3.275 1 98 102 TRP A CA 1
ATOM 802 C C . TRP A 1 102 ? 10.188 12.672 2.857 1 98 102 TRP A C 1
ATOM 804 O O . TRP A 1 102 ? 9.641 13.562 3.506 1 98 102 TRP A O 1
ATOM 814 N N . LYS A 1 103 ? 9.703 12.133 1.719 1 97.5 103 LYS A N 1
ATOM 815 C CA . LYS A 1 103 ? 8.398 12.508 1.19 1 97.5 103 LYS A CA 1
ATOM 816 C C . LYS A 1 103 ? 7.539 11.273 0.921 1 97.5 103 LYS A C 1
ATOM 818 O O . LYS A 1 103 ? 8.055 10.227 0.523 1 97.5 103 LYS A O 1
ATOM 823 N N . MET A 1 104 ? 6.285 11.438 1.206 1 97.44 104 MET A N 1
ATOM 824 C CA . MET A 1 104 ? 5.363 10.344 0.927 1 97.44 104 MET A CA 1
ATOM 825 C C . MET A 1 104 ? 5.078 10.234 -0.566 1 97.44 104 MET A C 1
ATOM 827 O O . MET A 1 104 ? 4.75 11.234 -1.21 1 97.44 104 MET A O 1
ATOM 831 N N . ARG A 1 105 ? 5.211 9.016 -1.056 1 96.88 105 ARG A N 1
ATOM 832 C CA . ARG A 1 105 ? 5.031 8.773 -2.482 1 96.88 105 ARG A CA 1
ATOM 833 C C . ARG A 1 105 ? 3.672 8.141 -2.76 1 96.88 105 ARG A C 1
ATOM 835 O O . ARG A 1 105 ? 3.102 8.328 -3.836 1 96.88 105 ARG A O 1
ATOM 842 N N . PHE A 1 106 ? 3.117 7.5 -1.82 1 97.31 106 PHE A N 1
ATOM 843 C CA . PHE A 1 106 ? 1.887 6.742 -2.01 1 97.31 106 PHE A CA 1
ATOM 844 C C . PHE A 1 106 ? 1.247 6.402 -0.669 1 97.31 106 PHE A C 1
ATOM 846 O O . PHE A 1 106 ? 1.945 6.234 0.333 1 97.31 106 PHE A O 1
ATOM 853 N N . HIS A 1 107 ? -0.06 6.316 -0.641 1 97.75 107 HIS A N 1
ATOM 854 C CA . HIS A 1 107 ? -0.829 5.977 0.551 1 97.75 107 HIS A CA 1
ATOM 855 C C . HIS A 1 107 ? -2.047 5.129 0.198 1 97.75 107 HIS A C 1
ATOM 857 O O . HIS A 1 107 ? -2.668 5.332 -0.847 1 97.75 107 HIS A O 1
ATOM 863 N N . GLN A 1 108 ? -2.332 4.141 1.015 1 98.06 108 GLN A N 1
ATOM 864 C CA . GLN A 1 108 ? -3.531 3.336 0.824 1 98.06 108 GLN A CA 1
ATOM 865 C C . GLN A 1 108 ? -4.184 2.994 2.162 1 98.06 108 GLN A C 1
ATOM 867 O O . GLN A 1 108 ? -3.49 2.719 3.143 1 98.06 108 GLN A O 1
ATOM 872 N N . GLY A 1 109 ? -5.465 3.123 2.193 1 97.75 109 GLY A N 1
ATOM 873 C CA . GLY A 1 109 ? -6.238 2.74 3.367 1 97.75 109 GLY A CA 1
ATOM 874 C C . GLY A 1 109 ? -7.227 1.623 3.092 1 97.75 109 GLY A C 1
ATOM 875 O O . GLY A 1 109 ? -7.836 1.576 2.023 1 97.75 109 GLY A O 1
ATOM 876 N N . THR A 1 110 ? -7.383 0.694 3.986 1 97.81 110 THR A N 1
ATOM 877 C CA . THR A 1 110 ? -8.336 -0.41 3.939 1 97.81 110 THR A CA 1
ATOM 878 C C . THR A 1 110 ? -9.227 -0.41 5.18 1 97.81 110 THR A C 1
ATOM 880 O O . THR A 1 110 ? -8.734 -0.549 6.301 1 97.81 110 THR A O 1
ATOM 883 N N . ILE A 1 111 ? -10.492 -0.335 4.945 1 96.94 111 ILE A N 1
ATOM 884 C CA . ILE A 1 111 ? -11.445 -0.291 6.051 1 96.94 111 ILE A CA 1
ATOM 885 C C . ILE A 1 111 ? -11.43 -1.619 6.805 1 96.94 111 ILE A C 1
ATOM 887 O O . ILE A 1 111 ? -11.391 -2.688 6.188 1 96.94 111 ILE A O 1
ATOM 891 N N . VAL A 1 112 ? -11.359 -1.526 8.102 1 95.31 112 VAL A N 1
ATOM 892 C CA . VAL A 1 112 ? -11.602 -2.68 8.969 1 95.31 112 VAL A CA 1
ATOM 893 C C . VAL A 1 112 ? -13.102 -2.842 9.203 1 95.31 112 VAL A C 1
ATOM 895 O O . VAL A 1 112 ? -13.742 -1.978 9.805 1 95.31 112 VAL A O 1
ATOM 898 N N . PRO A 1 113 ? -13.641 -3.904 8.68 1 90.75 113 PRO A N 1
ATOM 899 C CA . PRO A 1 113 ? -15.078 -4.082 8.898 1 90.75 113 PRO A CA 1
ATOM 900 C C . PRO A 1 113 ? -15.445 -4.137 10.375 1 90.75 113 PRO A C 1
ATOM 902 O O . PRO A 1 113 ? -14.625 -4.535 11.203 1 90.75 113 PRO A O 1
ATOM 905 N N . PRO A 1 114 ? -16.641 -3.59 10.648 1 84.69 114 PRO A N 1
ATOM 906 C CA . PRO A 1 114 ? -17.094 -3.635 12.039 1 84.69 114 PRO A CA 1
ATOM 907 C C . PRO A 1 114 ? -17.172 -5.059 12.586 1 84.69 114 PRO A C 1
ATOM 909 O O . PRO A 1 114 ? -17.422 -6 11.828 1 84.69 114 PRO A O 1
ATOM 912 N N . SER A 1 115 ? -16.562 -5.355 13.805 1 68.38 115 SER A N 1
ATOM 913 C CA . SER A 1 115 ? -16.672 -6.664 14.445 1 68.38 115 SER A CA 1
ATOM 914 C C . SER A 1 115 ? -18.125 -7.125 14.508 1 68.38 115 SER A C 1
ATOM 916 O O . SER A 1 115 ? -19.047 -6.305 14.625 1 68.38 115 SER A O 1
ATOM 918 N N . MET B 1 1 ? 9.117 -5.746 -21.328 1 91.38 1 MET B N 1
ATOM 919 C CA . MET B 1 1 ? 9.359 -4.586 -20.469 1 91.38 1 MET B CA 1
ATOM 920 C C . MET B 1 1 ? 9.023 -4.898 -19.016 1 91.38 1 MET B C 1
ATOM 922 O O . MET B 1 1 ? 8.344 -5.891 -18.734 1 91.38 1 MET B O 1
ATOM 926 N N . LEU B 1 2 ? 9.664 -4.273 -18.047 1 96.44 2 LEU B N 1
ATOM 927 C CA . LEU B 1 2 ? 9.492 -4.547 -16.625 1 96.44 2 LEU B CA 1
ATOM 928 C C . LEU B 1 2 ? 8.008 -4.602 -16.266 1 96.44 2 LEU B C 1
ATOM 930 O O . LEU B 1 2 ? 7.594 -5.457 -15.477 1 96.44 2 LEU B O 1
ATOM 934 N N . ALA B 1 3 ? 7.195 -3.736 -16.844 1 97.62 3 ALA B N 1
ATOM 935 C CA . ALA B 1 3 ? 5.762 -3.707 -16.562 1 97.62 3 ALA B CA 1
ATOM 936 C C . ALA B 1 3 ? 5.102 -5.031 -16.938 1 97.62 3 ALA B C 1
ATOM 938 O O . ALA B 1 3 ? 4.262 -5.547 -16.203 1 97.62 3 ALA B O 1
ATOM 939 N N . ASP B 1 4 ? 5.434 -5.586 -18.047 1 98.12 4 ASP B N 1
ATOM 940 C CA . ASP B 1 4 ? 4.887 -6.867 -18.484 1 98.12 4 ASP B CA 1
ATOM 941 C C . ASP B 1 4 ? 5.258 -7.984 -17.516 1 98.12 4 ASP B C 1
ATOM 943 O O . ASP B 1 4 ? 4.434 -8.844 -17.203 1 98.12 4 ASP B O 1
ATOM 947 N N . LEU B 1 5 ? 6.488 -7.918 -17.125 1 98.19 5 LEU B N 1
ATOM 948 C CA . LEU B 1 5 ? 6.965 -8.938 -16.188 1 98.19 5 LEU B CA 1
ATOM 949 C C . LEU B 1 5 ? 6.199 -8.875 -14.875 1 98.19 5 LEU B C 1
ATOM 951 O O . LEU B 1 5 ? 5.691 -9.891 -14.398 1 98.19 5 LEU B O 1
ATOM 955 N N . ILE B 1 6 ? 6.09 -7.688 -14.258 1 98.75 6 ILE B N 1
ATOM 956 C CA . ILE B 1 6 ? 5.434 -7.523 -12.961 1 98.75 6 ILE B CA 1
ATOM 957 C C . ILE B 1 6 ? 3.959 -7.895 -13.078 1 98.75 6 ILE B C 1
ATOM 959 O O . ILE B 1 6 ? 3.406 -8.555 -12.195 1 98.75 6 ILE B O 1
ATOM 963 N N . GLU B 1 7 ? 3.354 -7.445 -14.188 1 98.69 7 GLU B N 1
ATOM 964 C CA . GLU B 1 7 ? 1.949 -7.793 -14.375 1 98.69 7 GLU B CA 1
ATOM 965 C C . GLU B 1 7 ? 1.763 -9.305 -14.461 1 98.69 7 GLU B C 1
ATOM 967 O O . GLU B 1 7 ? 0.826 -9.859 -13.875 1 98.69 7 GLU B O 1
ATOM 972 N N . ARG B 1 8 ? 2.611 -9.945 -15.234 1 98.25 8 ARG B N 1
ATOM 973 C CA . ARG B 1 8 ? 2.549 -11.398 -15.336 1 98.25 8 ARG B CA 1
ATOM 974 C C . ARG B 1 8 ? 2.703 -12.055 -13.969 1 98.25 8 ARG B C 1
ATOM 976 O O . ARG B 1 8 ? 2.012 -13.023 -13.656 1 98.25 8 ARG B O 1
ATOM 983 N N . GLN B 1 9 ? 3.611 -11.586 -13.188 1 98.38 9 GLN B N 1
ATOM 984 C CA . GLN B 1 9 ? 3.838 -12.141 -11.859 1 98.38 9 GLN B CA 1
ATOM 985 C C . GLN B 1 9 ? 2.652 -11.867 -10.938 1 98.38 9 GLN B C 1
ATOM 987 O O . GLN B 1 9 ? 2.26 -12.734 -10.148 1 98.38 9 GLN B O 1
ATOM 992 N N . GLU B 1 10 ? 2.086 -10.648 -11.023 1 98.5 10 GLU B N 1
ATOM 993 C CA . GLU B 1 10 ? 0.844 -10.367 -10.312 1 98.5 10 GLU B CA 1
ATOM 994 C C . GLU B 1 10 ? -0.244 -11.375 -10.672 1 98.5 10 GLU B C 1
ATOM 996 O O . GLU B 1 10 ? -0.916 -11.914 -9.789 1 98.5 10 GLU B O 1
ATOM 1001 N N . ARG B 1 11 ? -0.44 -11.602 -11.961 1 98.25 11 ARG B N 1
ATOM 1002 C CA . ARG B 1 11 ? -1.472 -12.516 -12.43 1 98.25 11 ARG B CA 1
ATOM 1003 C C . ARG B 1 11 ? -1.177 -13.945 -11.977 1 98.25 11 ARG B C 1
ATOM 1005 O O . ARG B 1 11 ? -2.094 -14.695 -11.641 1 98.25 11 ARG B O 1
ATOM 1012 N N . ALA B 1 12 ? 0.079 -14.305 -12.016 1 97.38 12 ALA B N 1
ATOM 1013 C CA . ALA B 1 12 ? 0.461 -15.633 -11.539 1 97.38 12 ALA B CA 1
ATOM 1014 C C . ALA B 1 12 ? 0.042 -15.828 -10.086 1 97.38 12 ALA B C 1
ATOM 1016 O O . ALA B 1 12 ? -0.424 -16.906 -9.711 1 97.38 12 ALA B O 1
ATOM 1017 N N . LEU B 1 13 ? 0.132 -14.773 -9.227 1 96.44 13 LEU B N 1
ATOM 1018 C CA . LEU B 1 13 ? -0.185 -14.852 -7.809 1 96.44 13 LEU B CA 1
ATOM 1019 C C . LEU B 1 13 ? -1.691 -14.953 -7.59 1 96.44 13 LEU B C 1
ATOM 1021 O O . LEU B 1 13 ? -2.15 -15.141 -6.461 1 96.44 13 LEU B O 1
ATOM 1025 N N . LEU B 1 14 ? -2.451 -14.898 -8.68 1 95.88 14 LEU B N 1
ATOM 1026 C CA . LEU B 1 14 ? -3.9 -15.031 -8.594 1 95.88 14 LEU B CA 1
ATOM 1027 C C . LEU B 1 14 ? -4.355 -16.406 -9.078 1 95.88 14 LEU B C 1
ATOM 1029 O O . LEU B 1 14 ? -5.555 -16.672 -9.141 1 95.88 14 LEU B O 1
ATOM 1033 N N . THR B 1 15 ? -3.42 -17.281 -9.43 1 94.75 15 THR B N 1
ATOM 1034 C CA . THR B 1 15 ? -3.768 -18.625 -9.891 1 94.75 15 THR B CA 1
ATOM 1035 C C . THR B 1 15 ? -3.598 -19.641 -8.758 1 94.75 15 THR B C 1
ATOM 1037 O O . THR B 1 15 ? -2.674 -19.531 -7.949 1 94.75 15 THR B O 1
ATOM 1040 N N . THR B 1 16 ? -4.43 -20.625 -8.773 1 91.62 16 THR B N 1
ATOM 1041 C CA . THR B 1 16 ? -4.395 -21.688 -7.77 1 91.62 16 THR B CA 1
ATOM 1042 C C . THR B 1 16 ? -3.041 -22.391 -7.773 1 91.62 16 THR B C 1
ATOM 1044 O O . THR B 1 16 ? -2.48 -22.672 -6.715 1 91.62 16 THR B O 1
ATOM 1047 N N . ASP B 1 17 ? -2.521 -22.688 -8.93 1 93.62 17 ASP B N 1
ATOM 1048 C CA . ASP B 1 17 ? -1.251 -23.391 -9.062 1 93.62 17 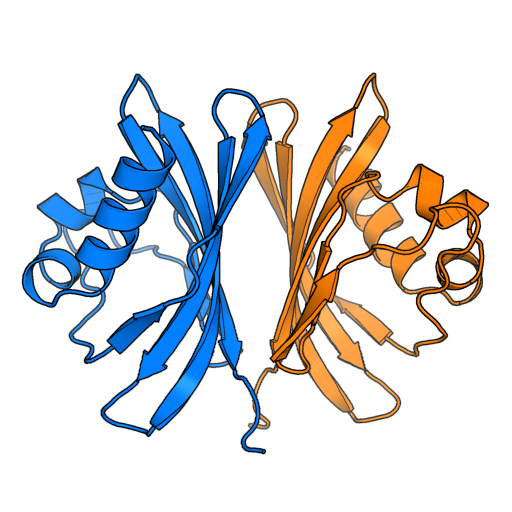ASP B CA 1
ATOM 1049 C C . ASP B 1 17 ? -0.139 -22.672 -8.305 1 93.62 17 ASP B C 1
ATOM 1051 O O . ASP B 1 17 ? 0.66 -23.297 -7.609 1 93.62 17 ASP B O 1
ATOM 1055 N N . VAL B 1 18 ? -0.059 -21.391 -8.383 1 94.25 18 VAL B N 1
ATOM 1056 C CA . VAL B 1 18 ? 0.995 -20.609 -7.746 1 94.25 18 VAL B CA 1
ATOM 1057 C C . VAL B 1 18 ? 0.685 -20.438 -6.262 1 94.25 18 VAL B C 1
ATOM 1059 O O . VAL B 1 18 ? 1.553 -20.641 -5.414 1 94.25 18 VAL B O 1
ATOM 1062 N N . ARG B 1 19 ? -0.55 -20.156 -5.965 1 92.19 19 ARG B N 1
ATOM 1063 C CA . ARG B 1 19 ? -0.947 -19.797 -4.605 1 92.19 19 ARG B CA 1
ATOM 1064 C C . ARG B 1 19 ? -0.846 -21 -3.674 1 92.19 19 ARG B C 1
ATOM 1066 O O . ARG B 1 19 ? -0.73 -20.844 -2.457 1 92.19 19 ARG B O 1
ATOM 1073 N N . THR B 1 20 ? -0.821 -22.172 -4.266 1 90.06 20 THR B N 1
ATOM 1074 C CA . THR B 1 20 ? -0.774 -23.375 -3.438 1 90.06 20 THR B CA 1
ATOM 1075 C C . THR B 1 20 ? 0.583 -24.062 -3.557 1 90.06 20 THR B C 1
ATOM 1077 O O . THR B 1 20 ? 0.75 -25.203 -3.115 1 90.06 20 THR B O 1
ATOM 1080 N N . SER B 1 21 ? 1.55 -23.453 -4.121 1 91.44 21 SER B N 1
ATOM 1081 C CA . SER B 1 21 ? 2.9 -23.969 -4.301 1 91.44 21 SER B CA 1
ATOM 1082 C C . SER B 1 21 ? 3.916 -23.156 -3.498 1 91.44 21 SER B C 1
ATOM 1084 O O . SER B 1 21 ? 4.309 -22.062 -3.908 1 91.44 21 SER B O 1
ATOM 1086 N N . PRO B 1 22 ? 4.402 -23.703 -2.426 1 88.88 22 PRO B N 1
ATOM 1087 C CA . PRO B 1 22 ? 5.418 -22.984 -1.648 1 88.88 22 PRO B CA 1
ATOM 1088 C C . PRO B 1 22 ? 6.629 -22.594 -2.488 1 88.88 22 PRO B C 1
ATOM 1090 O O . PRO B 1 22 ? 7.188 -21.5 -2.293 1 88.88 22 PRO B O 1
ATOM 1093 N N . GLU B 1 23 ? 6.98 -23.438 -3.402 1 90.38 23 GLU B N 1
ATOM 1094 C CA . GLU B 1 23 ? 8.133 -23.141 -4.258 1 90.38 23 GLU B CA 1
ATOM 1095 C C . GLU B 1 23 ? 7.891 -21.891 -5.098 1 90.38 23 GLU B C 1
ATOM 1097 O O . GLU B 1 23 ? 8.75 -21.016 -5.168 1 90.38 23 GLU B O 1
ATOM 1102 N N . HIS B 1 24 ? 6.715 -21.812 -5.703 1 93.19 24 HIS B N 1
ATOM 1103 C CA . HIS B 1 24 ? 6.391 -20.641 -6.512 1 93.19 24 HIS B CA 1
ATOM 1104 C C . HIS B 1 24 ? 6.27 -19.391 -5.648 1 93.19 24 HIS B C 1
ATOM 1106 O O . HIS B 1 24 ? 6.738 -18.328 -6.031 1 93.19 24 HIS B O 1
ATOM 1112 N N . LEU B 1 25 ? 5.656 -19.516 -4.512 1 92.81 25 LEU B N 1
ATOM 1113 C CA . LEU B 1 25 ? 5.48 -18.375 -3.623 1 92.81 25 LEU B CA 1
ATOM 1114 C C . LEU B 1 25 ? 6.828 -17.875 -3.121 1 92.81 25 LEU B C 1
ATOM 1116 O O . LEU B 1 25 ? 7.047 -16.656 -3.041 1 92.81 25 LEU B O 1
ATOM 1120 N N . HIS B 1 26 ? 7.754 -18.75 -2.861 1 90.12 26 HIS B N 1
ATOM 1121 C CA . HIS B 1 26 ? 9.086 -18.344 -2.412 1 90.12 26 HIS B CA 1
ATOM 1122 C C . HIS B 1 26 ? 9.828 -17.578 -3.502 1 90.12 26 HIS B C 1
ATOM 1124 O O . HIS B 1 26 ? 10.633 -16.703 -3.205 1 90.12 26 HIS B O 1
ATOM 1130 N N . ARG B 1 27 ? 9.555 -17.938 -4.68 1 93.56 27 ARG B N 1
ATOM 1131 C CA . ARG B 1 27 ? 10.211 -17.266 -5.801 1 93.56 27 ARG B CA 1
ATOM 1132 C C . ARG B 1 27 ? 9.648 -15.867 -6.008 1 93.56 27 ARG B C 1
ATOM 1134 O O . ARG B 1 27 ? 10.367 -14.961 -6.43 1 93.56 27 ARG B O 1
ATOM 1141 N N . LEU B 1 28 ? 8.375 -15.688 -5.66 1 96.12 28 LEU B N 1
ATOM 1142 C CA . LEU B 1 28 ? 7.691 -14.461 -6.039 1 96.12 28 LEU B CA 1
ATOM 1143 C C . LEU B 1 28 ? 7.562 -13.516 -4.848 1 96.12 28 LEU B C 1
ATOM 1145 O O . LEU B 1 28 ? 7.312 -12.32 -5.023 1 96.12 28 LEU B O 1
ATOM 1149 N N . LEU B 1 29 ? 7.691 -14.023 -3.607 1 95.12 29 LEU B N 1
ATOM 1150 C CA . LEU B 1 29 ? 7.508 -13.227 -2.398 1 95.12 29 LEU B CA 1
ATOM 1151 C C . LEU B 1 29 ? 8.805 -13.141 -1.602 1 95.12 29 LEU B C 1
ATOM 1153 O O . LEU B 1 29 ? 9.562 -14.117 -1.535 1 95.12 29 LEU B O 1
ATOM 1157 N N . THR B 1 30 ? 9.07 -12.008 -1.058 1 94.06 30 THR B N 1
ATOM 1158 C CA . THR B 1 30 ? 10.188 -11.922 -0.125 1 94.06 30 THR B CA 1
ATOM 1159 C C . THR B 1 30 ? 9.883 -12.672 1.164 1 94.06 30 THR B C 1
ATOM 1161 O O . THR B 1 30 ? 8.711 -12.922 1.48 1 94.06 30 THR B O 1
ATOM 1164 N N . ASP B 1 31 ? 10.906 -13 1.951 1 89.19 31 ASP B N 1
ATOM 1165 C CA . ASP B 1 31 ? 10.742 -13.75 3.191 1 89.19 31 ASP B CA 1
ATOM 1166 C C . ASP B 1 31 ? 9.945 -12.945 4.219 1 89.19 31 ASP B C 1
ATOM 1168 O O . ASP B 1 31 ? 9.258 -13.523 5.066 1 89.19 31 ASP B O 1
ATOM 1172 N N . ASP B 1 32 ? 10.039 -11.664 4.137 1 90.06 32 ASP B N 1
ATOM 1173 C CA . ASP B 1 32 ? 9.367 -10.805 5.102 1 90.06 32 ASP B CA 1
ATOM 1174 C C . ASP B 1 32 ? 8.109 -10.18 4.5 1 90.06 32 ASP B C 1
ATOM 1176 O O . ASP B 1 32 ? 7.668 -9.109 4.934 1 90.06 32 ASP B O 1
ATOM 1180 N N . PHE B 1 33 ? 7.59 -10.883 3.492 1 93.06 33 PHE B N 1
ATOM 1181 C CA . PHE B 1 33 ? 6.352 -10.445 2.861 1 93.06 33 PHE B CA 1
ATOM 1182 C C . PHE B 1 33 ? 5.223 -10.359 3.885 1 93.06 33 PHE B C 1
ATOM 1184 O O . PHE B 1 33 ? 5.105 -11.219 4.762 1 93.06 33 PHE B O 1
ATOM 1191 N N . PHE B 1 34 ? 4.395 -9.328 3.805 1 93.88 34 PHE B N 1
ATOM 1192 C CA . PHE B 1 34 ? 3.127 -9.266 4.52 1 93.88 34 PHE B CA 1
ATOM 1193 C C . PHE B 1 34 ? 2.109 -8.43 3.75 1 93.88 34 PHE B C 1
ATOM 1195 O O . PHE B 1 34 ? 2.451 -7.801 2.748 1 93.88 34 PHE B O 1
ATOM 1202 N N . GLU B 1 35 ? 0.864 -8.547 4.117 1 94.94 35 GLU B N 1
ATOM 1203 C CA . GLU B 1 35 ? -0.168 -7.84 3.363 1 94.94 35 GLU B CA 1
ATOM 1204 C C . GLU B 1 35 ? -1.285 -7.352 4.281 1 94.94 35 GLU B C 1
ATOM 1206 O O . GLU B 1 35 ? -1.437 -7.844 5.402 1 94.94 35 GLU B O 1
ATOM 1211 N N . ILE B 1 36 ? -1.883 -6.336 3.887 1 95.81 36 ILE B N 1
ATOM 1212 C CA . ILE B 1 36 ? -3.193 -5.926 4.383 1 95.81 36 ILE B CA 1
ATOM 1213 C C . ILE B 1 36 ? -4.277 -6.359 3.398 1 95.81 36 ILE B C 1
ATOM 1215 O O . ILE B 1 36 ? -4.426 -5.77 2.326 1 95.81 36 ILE B O 1
ATOM 1219 N N . GLY B 1 37 ? -4.969 -7.395 3.789 1 93.56 37 GLY B N 1
ATOM 1220 C CA . GLY B 1 37 ? -6.02 -7.895 2.916 1 93.56 37 GLY B CA 1
ATOM 1221 C C . GLY B 1 37 ? -7.203 -6.953 2.803 1 93.56 37 GLY B C 1
ATOM 1222 O O . GLY B 1 37 ? -7.473 -6.172 3.719 1 93.56 37 GLY B O 1
ATOM 1223 N N . SER B 1 38 ? -7.918 -7.082 1.687 1 92.5 38 SER B N 1
ATOM 1224 C CA . SER B 1 38 ? -9.125 -6.281 1.512 1 92.5 38 SER B CA 1
ATOM 1225 C C . SER B 1 38 ? -10.133 -6.555 2.623 1 92.5 38 SER B C 1
ATOM 1227 O O . SER B 1 38 ? -11.094 -5.797 2.799 1 92.5 38 SER B O 1
ATOM 1229 N N . SER B 1 39 ? -9.93 -7.555 3.373 1 87.06 39 SER B N 1
ATOM 1230 C CA . SER B 1 39 ? -10.766 -7.906 4.52 1 87.06 39 SER B CA 1
ATOM 1231 C C . SER B 1 39 ? -10.516 -6.957 5.688 1 87.06 39 SER B C 1
ATOM 1233 O O . SER B 1 39 ? -11.289 -6.945 6.652 1 87.06 39 SER B O 1
ATOM 1235 N N . GLY B 1 40 ? -9.492 -6.18 5.602 1 89.56 40 GLY B N 1
ATOM 1236 C CA . GLY B 1 40 ? -9.117 -5.293 6.691 1 89.56 40 GLY B CA 1
ATOM 1237 C C . GLY B 1 40 ? -8.289 -5.98 7.758 1 89.56 40 GLY B C 1
AT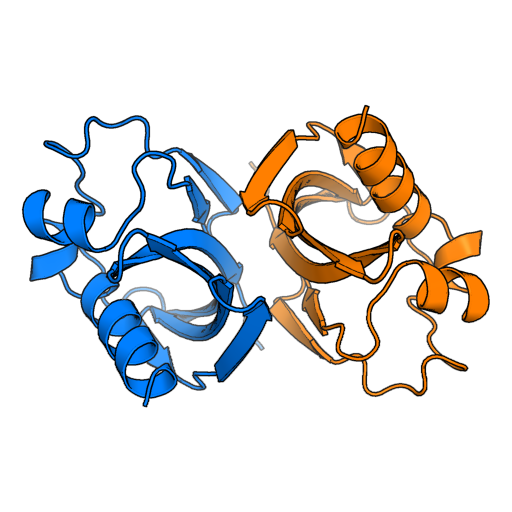OM 1238 O O . GLY B 1 40 ? -8.297 -5.566 8.922 1 89.56 40 GLY B O 1
ATOM 1239 N N . ARG B 1 41 ? -7.66 -7.082 7.434 1 89.62 41 ARG B N 1
ATOM 1240 C CA . ARG B 1 41 ? -6.781 -7.793 8.359 1 89.62 41 ARG B CA 1
ATOM 1241 C C . ARG B 1 41 ? -5.336 -7.758 7.871 1 89.62 41 ARG B C 1
ATOM 1243 O O . ARG B 1 41 ? -5.078 -7.855 6.668 1 89.62 41 ARG B O 1
ATOM 1250 N N . MET B 1 42 ? -4.488 -7.574 8.844 1 89.56 42 MET B N 1
ATOM 1251 C CA . MET B 1 42 ? -3.068 -7.707 8.547 1 89.56 42 MET B CA 1
ATOM 1252 C C . MET B 1 42 ? -2.654 -9.18 8.508 1 89.56 42 MET B C 1
ATOM 1254 O O . MET B 1 42 ? -2.928 -9.922 9.445 1 89.56 42 MET B O 1
ATOM 1258 N N . LEU B 1 43 ? -2.189 -9.578 7.43 1 82.94 43 LEU B N 1
ATOM 1259 C CA . LEU B 1 43 ? -1.731 -10.953 7.273 1 82.94 43 LEU B CA 1
ATOM 1260 C C . LEU B 1 43 ? -0.219 -11.008 7.086 1 82.94 43 LEU B C 1
ATOM 1262 O O . LEU B 1 43 ? 0.327 -10.305 6.23 1 82.94 43 LEU B O 1
ATOM 1266 N N . TYR B 1 44 ? 0.43 -11.445 8.234 1 71.25 44 TYR B N 1
ATOM 1267 C CA . TYR B 1 44 ? 1.877 -11.617 8.18 1 71.25 44 TYR B CA 1
ATOM 1268 C C . TYR B 1 44 ? 2.24 -13.023 7.703 1 71.25 44 TYR B C 1
ATOM 1270 O O . TYR B 1 44 ? 1.536 -13.984 8.008 1 71.25 44 TYR B O 1
ATOM 1278 N N . ARG B 1 45 ? 2.984 -13.031 6.734 1 57.75 45 ARG B N 1
ATOM 1279 C CA . ARG B 1 45 ? 3.438 -14.367 6.352 1 57.75 45 ARG B CA 1
ATOM 1280 C C . ARG B 1 45 ? 4.457 -14.906 7.348 1 57.75 45 ARG B C 1
ATOM 1282 O O . ARG B 1 45 ? 5.539 -14.344 7.504 1 57.75 45 ARG B O 1
ATOM 1289 N N . THR B 1 46 ? 4.031 -15.227 8.602 1 53.53 46 THR B N 1
ATOM 1290 C CA . THR B 1 46 ? 4.988 -15.922 9.453 1 53.53 46 THR B CA 1
ATOM 1291 C C . THR B 1 46 ? 5.281 -17.312 8.898 1 53.53 46 THR B C 1
ATOM 1293 O O . THR B 1 46 ? 6.027 -18.094 9.516 1 53.53 46 THR B O 1
ATOM 1296 N N . ALA B 1 47 ? 4.438 -17.781 8.016 1 54.34 47 ALA B N 1
ATOM 1297 C CA . ALA B 1 47 ? 4.641 -19.203 7.773 1 54.34 47 ALA B CA 1
ATOM 1298 C C . ALA B 1 47 ? 5.98 -19.469 7.086 1 54.34 47 ALA B C 1
ATOM 1300 O O . ALA B 1 47 ? 6.504 -18.594 6.391 1 54.34 47 ALA B O 1
ATOM 1301 N N . SER B 1 48 ? 6.648 -20.406 7.672 1 55.47 48 SER B N 1
ATOM 1302 C CA . SER B 1 48 ? 7.801 -20.922 6.93 1 55.47 48 SER B CA 1
ATOM 1303 C C . SER B 1 48 ? 7.488 -21.031 5.441 1 55.47 48 SER B C 1
ATOM 1305 O O . SER B 1 48 ? 6.41 -21.5 5.062 1 55.47 48 SER B O 1
ATOM 1307 N N . ALA B 1 49 ? 8.281 -20.141 4.508 1 54.94 49 ALA B N 1
ATOM 1308 C CA . ALA B 1 49 ? 8.18 -20.141 3.053 1 54.94 49 ALA B CA 1
ATOM 1309 C C . ALA B 1 49 ? 7.75 -21.516 2.539 1 54.94 49 ALA B C 1
ATOM 1311 O O . ALA B 1 49 ? 6.906 -21.625 1.645 1 54.94 49 ALA B O 1
ATOM 1312 N N . ALA B 1 50 ? 8.289 -22.516 3.232 1 58.81 50 ALA B N 1
ATOM 1313 C CA . ALA B 1 50 ? 8.141 -23.875 2.74 1 58.81 50 ALA B CA 1
ATOM 1314 C C . ALA B 1 50 ? 6.699 -24.359 2.889 1 58.81 50 ALA B C 1
ATOM 1316 O O . ALA B 1 50 ? 6.27 -25.266 2.182 1 58.81 50 ALA B O 1
ATOM 1317 N N . THR B 1 51 ? 6.059 -23.547 3.701 1 69.69 51 THR B N 1
ATOM 1318 C CA . THR B 1 51 ? 4.711 -24.078 3.916 1 69.69 51 THR B CA 1
ATOM 1319 C C . THR B 1 51 ? 3.662 -23.016 3.584 1 69.69 51 THR B C 1
ATOM 1321 O O . THR B 1 51 ? 2.494 -23.156 3.949 1 69.69 51 THR B O 1
ATOM 1324 N N . MET B 1 52 ? 4.121 -22.031 2.838 1 73.94 52 MET B N 1
ATOM 1325 C CA . MET B 1 52 ? 3.172 -20.969 2.547 1 73.94 52 MET B CA 1
ATOM 1326 C C . MET B 1 52 ? 2.121 -21.422 1.543 1 73.94 52 MET B C 1
ATOM 1328 O O . MET B 1 52 ? 2.453 -22.031 0.525 1 73.94 52 MET B O 1
ATOM 1332 N N . ASP B 1 53 ? 0.85 -21.312 1.903 1 79 53 ASP B N 1
ATOM 1333 C CA . ASP B 1 53 ? -0.332 -21.562 1.087 1 79 53 ASP B CA 1
ATOM 1334 C C . ASP B 1 53 ? -1.329 -20.422 1.186 1 79 53 ASP B C 1
ATOM 1336 O O . ASP B 1 53 ? -1.876 -20.156 2.258 1 79 53 ASP B O 1
ATOM 1340 N N . LEU B 1 54 ? -1.498 -19.688 0.083 1 81.25 54 LEU B N 1
ATOM 1341 C CA . LEU B 1 54 ? -2.387 -18.531 0.084 1 81.25 54 LEU B CA 1
ATOM 1342 C C . LEU B 1 54 ? -3.814 -18.953 -0.259 1 81.25 54 LEU B C 1
ATOM 1344 O O . LEU B 1 54 ? -4.734 -18.125 -0.184 1 81.25 54 LEU B O 1
ATOM 1348 N N . GLY B 1 55 ? -4.004 -20.219 -0.502 1 82.25 55 GLY B N 1
ATOM 1349 C CA . GLY B 1 55 ? -5.332 -20.734 -0.787 1 82.25 55 GLY B CA 1
ATOM 1350 C C . GLY B 1 55 ? -5.812 -20.406 -2.189 1 82.25 55 GLY B C 1
ATOM 1351 O O . GLY B 1 55 ? -5.098 -19.766 -2.961 1 82.25 55 GLY B O 1
ATOM 1352 N N . GLU B 1 56 ? -7.016 -20.922 -2.533 1 85.38 56 GLU B N 1
ATOM 1353 C CA . GLU B 1 56 ? -7.594 -20.75 -3.861 1 85.38 56 GLU B CA 1
ATOM 1354 C C . GLU B 1 56 ? -8.469 -19.5 -3.916 1 85.38 56 GLU B C 1
ATOM 1356 O O . GLU B 1 56 ? -9.156 -19.172 -2.945 1 85.38 56 GLU B O 1
ATOM 1361 N N . ILE B 1 57 ? -8.305 -18.844 -5.035 1 86.75 57 ILE B N 1
ATOM 1362 C CA . ILE B 1 57 ? -9.18 -17.703 -5.273 1 86.75 57 ILE B CA 1
ATOM 1363 C C . ILE B 1 57 ? -9.617 -17.688 -6.734 1 86.75 57 ILE B C 1
ATOM 1365 O O . ILE B 1 57 ? -9.016 -18.344 -7.582 1 86.75 57 ILE B O 1
ATOM 1369 N N . HIS B 1 58 ? -10.758 -17.094 -7.047 1 93.06 58 HIS B N 1
ATOM 1370 C CA . HIS B 1 58 ? -11.258 -16.828 -8.391 1 93.06 58 HIS B CA 1
ATOM 1371 C C . HIS B 1 58 ? -11.352 -15.328 -8.656 1 93.06 58 HIS B C 1
ATOM 1373 O O . HIS B 1 58 ? -12.422 -14.727 -8.523 1 93.06 58 HIS B O 1
ATOM 1379 N N . ILE B 1 59 ? -10.242 -14.742 -9.078 1 95.06 59 ILE B N 1
ATOM 1380 C CA . ILE B 1 59 ? -10.094 -13.297 -9.156 1 95.06 59 ILE B CA 1
ATOM 1381 C C . ILE B 1 59 ? -9.5 -12.906 -10.508 1 95.06 59 ILE B C 1
ATOM 1383 O O . ILE B 1 59 ? -8.625 -13.602 -11.031 1 95.06 59 ILE B O 1
ATOM 1387 N N . THR B 1 60 ? -10.016 -11.898 -11.109 1 97.06 60 THR B N 1
ATOM 1388 C CA . THR B 1 60 ? -9.414 -11.32 -12.305 1 97.06 60 THR B CA 1
ATOM 1389 C C . THR B 1 60 ? -8.789 -9.961 -11.984 1 97.06 60 THR B C 1
ATOM 1391 O O . THR B 1 60 ? -9.258 -9.25 -11.102 1 97.06 60 THR B O 1
ATOM 1394 N N . LEU B 1 61 ? -7.719 -9.68 -12.688 1 98.12 61 LEU B N 1
ATOM 1395 C CA . LEU B 1 61 ? -6.961 -8.438 -12.555 1 98.12 61 LEU B CA 1
ATOM 1396 C C . LEU B 1 61 ? -7.172 -7.543 -13.773 1 98.12 61 LEU B C 1
ATOM 1398 O O . LEU B 1 61 ? -7.156 -8.023 -14.906 1 98.12 61 LEU B O 1
ATOM 1402 N N . SER B 1 62 ? -7.488 -6.277 -13.602 1 98.12 62 SER B N 1
ATOM 1403 C CA . SER B 1 62 ? -7.629 -5.297 -14.672 1 98.12 62 SER B CA 1
ATOM 1404 C C . SER B 1 62 ? -7.012 -3.957 -14.281 1 98.12 62 SER B C 1
ATOM 1406 O O . SER B 1 62 ? -6.629 -3.76 -13.125 1 98.12 62 SER B O 1
ATOM 1408 N N . ASP B 1 63 ? -6.738 -3.021 -15.32 1 97.62 63 ASP B N 1
ATOM 1409 C CA . ASP B 1 63 ? -6.285 -1.646 -15.125 1 97.62 63 ASP B CA 1
ATOM 1410 C C . ASP B 1 63 ? -4.93 -1.61 -14.422 1 97.62 63 ASP B C 1
ATOM 1412 O O . ASP B 1 63 ? -4.742 -0.853 -13.469 1 97.62 63 ASP B O 1
ATOM 1416 N N . PHE B 1 64 ? -4.062 -2.449 -14.859 1 98.12 64 PHE B N 1
ATOM 1417 C CA . PHE B 1 64 ? -2.729 -2.553 -14.273 1 98.12 64 PHE B CA 1
ATOM 1418 C C . PHE B 1 64 ? -1.905 -1.309 -14.586 1 98.12 64 PHE B C 1
ATOM 1420 O O . PHE B 1 64 ? -1.913 -0.817 -15.719 1 98.12 64 PHE B O 1
ATOM 1427 N N . SER B 1 65 ? -1.283 -0.806 -13.625 1 97.69 65 SER B N 1
ATOM 1428 C CA . SER B 1 65 ? -0.319 0.28 -13.766 1 97.69 65 SER B CA 1
ATOM 1429 C C . SER B 1 65 ? 0.932 0.024 -12.93 1 97.69 65 SER B C 1
ATOM 1431 O O . SER B 1 65 ? 0.855 -0.578 -11.859 1 97.69 65 SER B O 1
ATOM 1433 N N . LEU B 1 66 ? 2.049 0.434 -13.477 1 98 66 LEU B N 1
ATOM 1434 C CA . LEU B 1 66 ? 3.318 0.278 -12.781 1 98 66 LEU B CA 1
ATOM 1435 C C . LEU B 1 66 ? 4.043 1.616 -12.664 1 98 66 LEU B C 1
ATOM 1437 O O . LEU B 1 66 ? 4.176 2.346 -13.648 1 98 66 LEU B O 1
ATOM 1441 N N . GLU B 1 67 ? 4.477 1.917 -11.445 1 96.5 67 GLU B N 1
ATOM 1442 C CA . GLU B 1 67 ? 5.277 3.115 -11.195 1 96.5 67 GLU B CA 1
ATOM 1443 C C . GLU B 1 67 ? 6.633 2.758 -10.594 1 96.5 67 GLU B C 1
ATOM 1445 O O . GLU B 1 67 ? 6.727 1.87 -9.742 1 96.5 67 GLU B O 1
ATOM 1450 N N . THR B 1 68 ? 7.621 3.457 -11.133 1 96.75 68 THR B N 1
ATOM 1451 C CA . THR B 1 68 ? 8.938 3.301 -10.516 1 96.75 68 THR B CA 1
ATOM 1452 C C . THR B 1 68 ? 9.062 4.191 -9.281 1 96.75 68 THR B C 1
ATOM 1454 O O . THR B 1 68 ? 8.875 5.406 -9.367 1 96.75 68 THR B O 1
ATOM 1457 N N . VAL B 1 69 ? 9.281 3.572 -8.133 1 97 69 VAL B N 1
ATOM 1458 C CA . VAL B 1 69 ? 9.531 4.305 -6.895 1 97 69 VAL B CA 1
ATOM 1459 C C . VAL B 1 69 ? 11.008 4.676 -6.801 1 97 69 VAL B C 1
ATOM 1461 O O . VAL B 1 69 ? 11.352 5.84 -6.586 1 97 69 VAL B O 1
ATOM 1464 N N . GLN B 1 70 ? 11.891 3.734 -6.938 1 93.81 70 GLN B N 1
ATOM 1465 C CA . GLN B 1 70 ? 13.344 3.795 -7.098 1 93.81 70 GLN B CA 1
ATOM 1466 C C . GLN B 1 70 ? 13.844 2.684 -8.016 1 93.81 70 GLN B C 1
ATOM 1468 O O . GLN B 1 70 ? 13.062 1.836 -8.453 1 93.81 70 GLN B O 1
ATOM 1473 N N . ASP B 1 71 ? 15.148 2.721 -8.359 1 91 71 ASP B N 1
ATOM 1474 C CA . ASP B 1 71 ? 15.703 1.805 -9.344 1 91 71 ASP B CA 1
ATOM 1475 C C . ASP B 1 71 ? 15.344 0.357 -9.023 1 91 71 ASP B C 1
ATOM 1477 O O . ASP B 1 71 ? 15.047 -0.431 -9.922 1 91 71 ASP B O 1
ATOM 1481 N N . ASP B 1 72 ? 15.25 -0.112 -7.863 1 95.75 72 ASP B N 1
ATOM 1482 C CA . ASP B 1 72 ? 15.031 -1.51 -7.504 1 95.75 72 ASP B CA 1
ATOM 1483 C C . ASP B 1 72 ? 13.734 -1.673 -6.707 1 95.75 72 ASP B C 1
ATOM 1485 O O . ASP B 1 72 ? 13.555 -2.672 -6.008 1 95.75 72 ASP B O 1
ATOM 1489 N N . VAL B 1 73 ? 12.852 -0.691 -6.855 1 98.19 73 VAL B N 1
ATOM 1490 C CA . VAL B 1 73 ? 11.562 -0.728 -6.168 1 98.19 73 VAL B CA 1
ATOM 1491 C C . VAL B 1 73 ? 10.477 -0.186 -7.086 1 98.19 73 VAL B C 1
ATOM 1493 O O . VAL B 1 73 ? 10.555 0.953 -7.555 1 98.19 73 VAL B O 1
ATOM 1496 N N . VAL B 1 74 ? 9.438 -0.98 -7.332 1 98.5 74 VAL B N 1
ATOM 1497 C CA . VAL B 1 74 ? 8.32 -0.521 -8.148 1 98.5 74 VAL B CA 1
ATOM 1498 C C . VAL B 1 74 ? 7.008 -0.745 -7.402 1 98.5 74 VAL B C 1
ATOM 1500 O O . VAL B 1 74 ? 6.926 -1.606 -6.523 1 98.5 74 VAL B O 1
ATOM 1503 N N . LEU B 1 75 ? 6.066 0.098 -7.719 1 98.5 75 LEU B N 1
ATOM 1504 C CA . LEU B 1 75 ? 4.723 0.051 -7.16 1 98.5 75 LEU B CA 1
ATOM 1505 C C . LEU B 1 75 ? 3.701 -0.319 -8.234 1 98.5 75 LEU B C 1
ATOM 1507 O O . LEU B 1 75 ? 3.547 0.398 -9.219 1 98.5 75 LEU B O 1
ATOM 1511 N N . ALA B 1 76 ? 3.072 -1.473 -8.086 1 98.62 76 ALA B N 1
ATOM 1512 C CA . ALA B 1 76 ? 1.983 -1.895 -8.961 1 98.62 76 ALA B CA 1
ATOM 1513 C C . ALA B 1 76 ? 0.627 -1.53 -8.367 1 98.62 76 ALA B C 1
ATOM 1515 O O . ALA B 1 76 ? 0.414 -1.674 -7.16 1 98.62 76 ALA B O 1
ATOM 1516 N N . THR B 1 77 ? -0.271 -1.04 -9.156 1 98.06 77 THR B N 1
ATOM 1517 C CA . THR B 1 77 ? -1.668 -0.848 -8.781 1 98.06 77 THR B CA 1
ATOM 1518 C C . THR B 1 77 ? -2.598 -1.455 -9.828 1 98.06 77 THR B C 1
ATOM 1520 O O . THR B 1 77 ? -2.273 -1.478 -11.016 1 98.06 77 THR B O 1
ATOM 1523 N N . TYR B 1 78 ? -3.691 -1.952 -9.352 1 98.12 78 TYR B N 1
ATOM 1524 C CA . TYR B 1 78 ? -4.645 -2.58 -10.258 1 98.12 78 TYR B CA 1
ATOM 1525 C C . TYR B 1 78 ? -5.98 -2.818 -9.562 1 98.12 78 TYR B C 1
ATOM 1527 O O . TYR B 1 78 ? -6.129 -2.529 -8.375 1 98.12 78 TYR B O 1
ATOM 1535 N N . ARG B 1 79 ? -6.887 -3.221 -10.391 1 97.62 79 ARG B N 1
ATOM 1536 C CA . ARG B 1 79 ? -8.227 -3.574 -9.93 1 97.62 79 ARG B CA 1
ATOM 1537 C C . ARG B 1 79 ? -8.445 -5.082 -9.992 1 97.62 79 ARG B C 1
ATOM 1539 O O . ARG B 1 79 ? -7.973 -5.746 -10.922 1 97.62 79 ARG B O 1
ATOM 1546 N N . THR B 1 80 ? -9.117 -5.605 -8.953 1 97.44 80 THR B N 1
ATOM 1547 C CA . THR B 1 80 ? -9.484 -7.016 -9.008 1 97.44 80 THR B CA 1
ATOM 1548 C C . THR B 1 80 ? -10.992 -7.191 -8.828 1 97.44 80 THR B C 1
ATOM 1550 O O . THR B 1 80 ? -11.641 -6.375 -8.172 1 97.44 80 THR B O 1
ATOM 1553 N N . GLU B 1 81 ? -11.453 -8.203 -9.43 1 96.88 81 GLU B N 1
ATOM 1554 C CA . GLU B 1 81 ? -12.828 -8.648 -9.234 1 96.88 81 GLU B CA 1
ATOM 1555 C C . GLU B 1 81 ? -12.875 -10.117 -8.805 1 96.88 81 GLU B C 1
ATOM 1557 O O . GLU B 1 81 ? -12.312 -10.984 -9.477 1 96.88 81 GLU B O 1
ATOM 1562 N N . ASP B 1 82 ? -13.484 -10.305 -7.66 1 94.38 82 ASP B N 1
ATOM 1563 C CA . ASP B 1 82 ? -13.734 -11.664 -7.188 1 94.38 82 ASP B CA 1
ATOM 1564 C C . ASP B 1 82 ? -15.023 -12.227 -7.781 1 94.38 82 ASP B C 1
ATOM 1566 O O . ASP B 1 82 ? -16.125 -11.789 -7.438 1 94.38 82 ASP B O 1
ATOM 1570 N N . HIS B 1 83 ? -14.891 -13.242 -8.492 1 94.19 83 HIS B N 1
ATOM 1571 C CA . HIS B 1 83 ? -16.031 -13.75 -9.242 1 94.19 83 HIS B CA 1
ATOM 1572 C C . HIS B 1 83 ? -16.938 -14.602 -8.359 1 94.19 83 HIS B C 1
ATOM 1574 O O . HIS B 1 83 ? -18.078 -14.898 -8.727 1 94.19 83 HIS B O 1
ATOM 1580 N N . SER B 1 84 ? -16.469 -15.016 -7.234 1 91.06 84 SER B N 1
ATOM 1581 C CA . SER B 1 84 ? -17.297 -15.758 -6.293 1 91.06 84 SER B CA 1
ATOM 1582 C C . SER B 1 84 ? -18.203 -14.828 -5.504 1 91.06 84 SER B C 1
ATOM 1584 O O . SER B 1 84 ? -19.344 -15.18 -5.203 1 91.06 84 SER B O 1
ATOM 1586 N N . THR B 1 85 ? -17.812 -13.633 -5.16 1 90.38 85 THR B N 1
ATOM 1587 C CA . THR B 1 85 ? -18.562 -12.734 -4.289 1 90.38 85 THR B CA 1
ATOM 1588 C C . THR B 1 85 ? -19.031 -11.5 -5.055 1 90.38 85 THR B C 1
ATOM 1590 O O . THR B 1 85 ? -19.922 -10.781 -4.605 1 90.38 85 THR B O 1
ATOM 1593 N N . GLY B 1 86 ? -18.406 -11.227 -6.246 1 92.75 86 GLY B N 1
ATOM 1594 C CA . GLY B 1 86 ? -18.688 -10.008 -6.996 1 92.75 86 GLY B CA 1
ATOM 1595 C C . GLY B 1 86 ? -17.969 -8.789 -6.445 1 92.75 86 GLY B C 1
ATOM 1596 O O . GLY B 1 86 ? -18.125 -7.688 -6.969 1 92.75 86 GLY B O 1
ATOM 1597 N N . ARG B 1 87 ? -17.172 -8.984 -5.461 1 93.69 87 ARG B N 1
ATOM 1598 C CA . ARG B 1 87 ? -16.5 -7.863 -4.805 1 93.69 87 ARG B CA 1
ATOM 1599 C C . ARG B 1 87 ? -15.352 -7.332 -5.664 1 93.69 87 ARG B C 1
ATOM 1601 O O . ARG B 1 87 ? -14.617 -8.109 -6.277 1 93.69 87 ARG B O 1
ATOM 1608 N N . ILE B 1 88 ? -15.289 -6.059 -5.742 1 96.75 88 ILE B N 1
ATOM 1609 C CA . ILE B 1 88 ? -14.211 -5.363 -6.438 1 96.75 88 ILE B CA 1
ATOM 1610 C C . ILE B 1 88 ? -13.258 -4.734 -5.422 1 96.75 88 ILE B C 1
ATOM 1612 O O . ILE B 1 88 ? -13.695 -4.227 -4.387 1 96.75 88 ILE B O 1
ATOM 1616 N N . ALA B 1 89 ? -11.992 -4.785 -5.699 1 97.19 89 ALA B N 1
ATOM 1617 C CA . ALA B 1 89 ? -11 -4.156 -4.828 1 97.19 89 ALA B CA 1
ATOM 1618 C C . ALA B 1 89 ? -9.93 -3.443 -5.645 1 97.19 89 ALA B C 1
ATOM 1620 O O . ALA B 1 89 ? -9.602 -3.867 -6.754 1 97.19 89 ALA B O 1
ATOM 1621 N N . LEU B 1 90 ? -9.492 -2.311 -5.191 1 97.81 90 LEU B N 1
ATOM 1622 C CA . LEU B 1 90 ? -8.25 -1.709 -5.668 1 97.81 90 LEU B CA 1
ATOM 1623 C C . LEU B 1 90 ? -7.055 -2.25 -4.898 1 97.81 90 LEU B C 1
ATOM 1625 O O . LEU B 1 90 ? -7.082 -2.314 -3.666 1 97.81 90 LEU B O 1
ATOM 1629 N N . ARG B 1 91 ? -6.012 -2.68 -5.672 1 98.19 91 ARG B N 1
ATOM 1630 C CA . ARG B 1 91 ? -4.855 -3.334 -5.074 1 98.19 91 ARG B CA 1
ATOM 1631 C C . ARG B 1 91 ? -3.57 -2.576 -5.398 1 98.19 91 ARG B C 1
ATOM 1633 O O . ARG B 1 91 ? -3.455 -1.963 -6.461 1 98.19 91 ARG B O 1
ATOM 1640 N N . SER B 1 92 ? -2.678 -2.691 -4.457 1 98.44 92 SER B N 1
ATOM 1641 C CA . SER B 1 92 ? -1.315 -2.225 -4.691 1 98.44 92 SER B CA 1
ATOM 1642 C C . SER B 1 92 ? -0.291 -3.23 -4.176 1 98.44 92 SER B C 1
ATOM 1644 O O . SER B 1 92 ? -0.557 -3.957 -3.215 1 98.44 92 SER B O 1
ATOM 1646 N N . SER B 1 93 ? 0.849 -3.291 -4.793 1 98.62 93 SER B N 1
ATOM 1647 C CA . SER B 1 93 ? 1.95 -4.137 -4.348 1 98.62 93 SER B CA 1
ATOM 1648 C C . SER B 1 93 ? 3.295 -3.449 -4.551 1 98.62 93 SER B C 1
ATOM 1650 O O . SER B 1 93 ? 3.494 -2.746 -5.543 1 98.62 93 SER B O 1
ATOM 1652 N N . ILE B 1 94 ? 4.145 -3.65 -3.607 1 98.69 94 ILE B N 1
ATOM 1653 C CA . ILE B 1 94 ? 5.535 -3.223 -3.729 1 98.69 94 ILE B CA 1
ATOM 1654 C C . ILE B 1 94 ? 6.398 -4.402 -4.168 1 98.69 94 ILE B C 1
ATOM 1656 O O . ILE B 1 94 ? 6.43 -5.438 -3.5 1 98.69 94 ILE B O 1
ATOM 1660 N N . TRP B 1 95 ? 7.098 -4.219 -5.285 1 98.62 95 TRP B N 1
ATOM 1661 C CA . TRP B 1 95 ? 8.055 -5.203 -5.773 1 98.62 95 TRP B CA 1
ATOM 1662 C C . TRP B 1 95 ? 9.484 -4.684 -5.656 1 98.62 95 TRP B C 1
ATOM 1664 O O . TRP B 1 95 ? 9.75 -3.518 -5.957 1 98.62 95 TRP B O 1
ATOM 1674 N N . VAL B 1 96 ? 10.375 -5.566 -5.199 1 98.25 96 VAL B N 1
ATOM 1675 C CA . VAL B 1 96 ? 11.781 -5.203 -5.051 1 98.25 96 VAL B CA 1
ATOM 1676 C C . VAL B 1 96 ? 12.656 -6.168 -5.855 1 98.25 96 VAL B C 1
ATOM 1678 O O . VAL B 1 96 ? 12.359 -7.359 -5.938 1 98.25 96 VAL B O 1
ATOM 1681 N N . ASN B 1 97 ? 13.664 -5.59 -6.48 1 97.62 97 ASN B N 1
ATOM 1682 C CA . ASN B 1 97 ? 14.648 -6.414 -7.176 1 97.62 97 ASN B CA 1
ATOM 1683 C C . ASN B 1 97 ? 15.695 -6.973 -6.219 1 97.62 97 ASN B C 1
ATOM 1685 O O . ASN B 1 97 ? 16.5 -6.219 -5.668 1 97.62 97 ASN B O 1
ATOM 1689 N N . VAL B 1 98 ? 15.648 -8.219 -5.938 1 95 98 VAL B N 1
ATOM 1690 C CA . VAL B 1 98 ? 16.609 -8.914 -5.086 1 95 98 VAL B CA 1
ATOM 1691 C C . VAL B 1 98 ? 17.547 -9.758 -5.945 1 95 98 VAL B C 1
ATOM 1693 O O . VAL B 1 98 ? 17.188 -10.859 -6.367 1 95 98 VAL B O 1
ATOM 1696 N N . ASP B 1 99 ? 18.766 -9.281 -6.18 1 94 99 ASP B N 1
ATOM 1697 C CA . ASP B 1 99 ? 19.781 -9.984 -6.957 1 94 99 ASP B CA 1
ATOM 1698 C C . ASP B 1 99 ? 19.25 -10.383 -8.336 1 94 99 ASP B C 1
ATOM 1700 O O . ASP B 1 99 ? 19.375 -11.539 -8.742 1 94 99 ASP B O 1
ATOM 1704 N N . GLY B 1 100 ? 18.516 -9.516 -8.93 1 94.75 100 GLY B N 1
ATOM 1705 C CA . GLY B 1 100 ? 18.062 -9.719 -10.297 1 94.75 100 GLY B CA 1
ATOM 1706 C C . GLY B 1 100 ? 16.688 -10.352 -10.383 1 94.75 100 GLY B C 1
ATOM 1707 O O . GLY B 1 100 ? 16.141 -10.523 -11.469 1 94.75 100 GLY B O 1
ATOM 1708 N N . GLN B 1 101 ? 16.094 -10.695 -9.273 1 96.38 101 GLN B N 1
ATOM 1709 C CA . GLN B 1 101 ? 14.758 -11.289 -9.234 1 96.38 101 GLN B CA 1
ATOM 1710 C C . GLN B 1 101 ? 13.766 -10.375 -8.531 1 96.38 101 GLN B C 1
ATOM 1712 O O . GLN B 1 101 ? 13.992 -9.969 -7.387 1 96.38 101 GLN B O 1
ATOM 1717 N N . TRP B 1 102 ? 12.727 -10.07 -9.266 1 98 102 TRP B N 1
ATOM 1718 C CA . TRP B 1 102 ? 11.688 -9.234 -8.664 1 98 102 TRP B CA 1
ATOM 1719 C C . TRP B 1 102 ? 10.781 -10.062 -7.758 1 98 102 TRP B C 1
ATOM 1721 O O . TRP B 1 102 ? 10.25 -11.094 -8.18 1 98 102 TRP B O 1
ATOM 1731 N N . LYS B 1 103 ? 10.68 -9.602 -6.496 1 97.44 103 LYS B N 1
ATOM 1732 C CA . LYS B 1 103 ? 9.82 -10.25 -5.5 1 97.44 103 LYS B CA 1
ATOM 1733 C C . LYS B 1 103 ? 8.883 -9.242 -4.848 1 97.44 103 LYS B C 1
ATOM 1735 O O . LYS B 1 103 ? 9.25 -8.086 -4.641 1 97.44 103 LYS B O 1
ATOM 1740 N N . MET B 1 104 ? 7.691 -9.719 -4.617 1 97.44 104 MET B N 1
ATOM 1741 C CA . MET B 1 104 ? 6.73 -8.859 -3.934 1 97.44 104 MET B CA 1
ATOM 1742 C C . MET B 1 104 ? 7.059 -8.742 -2.449 1 97.44 1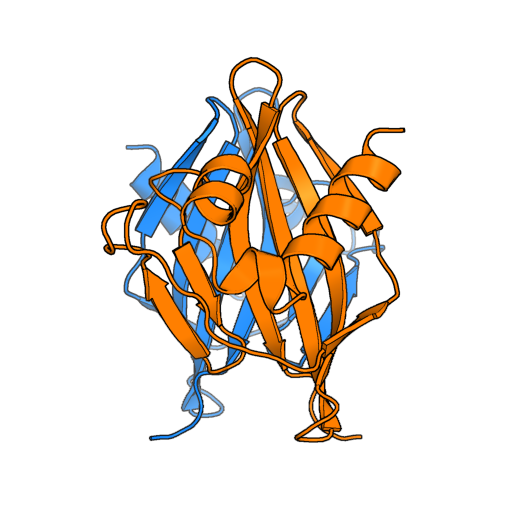04 MET B C 1
ATOM 1744 O O . MET B 1 104 ? 7.27 -9.758 -1.778 1 97.44 104 MET B O 1
ATOM 1748 N N . ARG B 1 105 ? 7.09 -7.504 -1.997 1 96.81 105 ARG B N 1
ATOM 1749 C CA . ARG B 1 105 ? 7.457 -7.227 -0.611 1 96.81 105 ARG B CA 1
ATOM 1750 C C . ARG B 1 105 ? 6.223 -6.922 0.231 1 96.81 105 ARG B C 1
ATOM 1752 O O . ARG B 1 105 ? 6.207 -7.176 1.437 1 96.81 105 ARG B O 1
ATOM 1759 N N . PHE B 1 106 ? 5.199 -6.48 -0.363 1 97.25 106 PHE B N 1
ATOM 1760 C CA . PHE B 1 106 ? 4.008 -6.031 0.349 1 97.25 106 PHE B CA 1
ATOM 1761 C C . PHE B 1 106 ? 2.818 -5.926 -0.598 1 97.25 106 PHE B C 1
ATOM 1763 O O . PHE B 1 106 ? 2.988 -5.641 -1.785 1 97.25 106 PHE B O 1
ATOM 1770 N N . HIS B 1 107 ? 1.636 -6.16 -0.092 1 97.69 107 HIS B N 1
ATOM 1771 C CA . HIS B 1 107 ? 0.394 -6.074 -0.852 1 97.69 107 HIS B CA 1
ATOM 1772 C C . HIS B 1 107 ? -0.74 -5.523 0.005 1 97.69 107 HIS B C 1
ATOM 1774 O O . HIS B 1 107 ? -0.815 -5.812 1.202 1 97.69 107 HIS B O 1
ATOM 1780 N N . GLN B 1 108 ? -1.561 -4.691 -0.58 1 98.06 108 GLN B N 1
ATOM 1781 C CA . GLN B 1 108 ? -2.734 -4.18 0.121 1 98.06 108 GLN B CA 1
ATOM 1782 C C . GLN B 1 108 ? -3.932 -4.07 -0.817 1 98.06 108 GLN B C 1
ATOM 1784 O O . GLN B 1 108 ? -3.785 -3.688 -1.979 1 98.06 108 GLN B O 1
ATOM 1789 N N . GLY B 1 109 ? -5.047 -4.5 -0.333 1 97.69 109 GLY B N 1
ATOM 1790 C CA . GLY B 1 109 ? -6.293 -4.371 -1.069 1 97.69 109 GLY B CA 1
ATOM 1791 C C . GLY B 1 109 ? -7.316 -3.506 -0.359 1 97.69 109 GLY B C 1
ATOM 1792 O O . GLY B 1 109 ? -7.434 -3.551 0.867 1 97.69 109 GLY B O 1
ATOM 1793 N N . THR B 1 110 ? -8.039 -2.691 -1.065 1 97.81 110 THR B N 1
ATOM 1794 C CA . THR B 1 110 ? -9.125 -1.841 -0.578 1 97.81 110 THR B CA 1
ATOM 1795 C C . THR B 1 110 ? -10.414 -2.115 -1.345 1 97.81 110 THR B C 1
ATOM 1797 O O . THR B 1 110 ? -10.477 -1.92 -2.561 1 97.81 110 THR B O 1
ATOM 1800 N N . ILE B 1 111 ? -11.422 -2.475 -0.621 1 96.94 111 ILE B N 1
ATOM 1801 C CA . ILE B 1 111 ? -12.703 -2.801 -1.241 1 96.94 111 ILE B CA 1
ATOM 1802 C C . ILE B 1 111 ? -13.305 -1.547 -1.872 1 96.94 111 ILE B C 1
ATOM 1804 O O . ILE B 1 111 ? -13.273 -0.468 -1.275 1 96.94 111 ILE B O 1
ATOM 1808 N N . VAL B 1 112 ? -13.758 -1.695 -3.086 1 95.31 112 VAL B N 1
ATOM 1809 C CA . VAL B 1 112 ? -14.594 -0.68 -3.715 1 95.31 112 VAL B CA 1
ATOM 1810 C C . VAL B 1 112 ? -16.047 -0.893 -3.316 1 95.31 112 VAL B C 1
ATOM 1812 O O . VAL B 1 112 ? -16.656 -1.914 -3.66 1 95.31 112 VAL B O 1
ATOM 1815 N N . PRO B 1 113 ? -16.562 0.038 -2.559 1 90.69 113 PRO B N 1
ATOM 1816 C CA . PRO B 1 113 ? -17.969 -0.147 -2.166 1 90.69 113 PRO B CA 1
ATOM 1817 C C . PRO B 1 113 ? -18.906 -0.262 -3.365 1 90.69 113 PRO B C 1
ATOM 1819 O O . PRO B 1 113 ? -18.609 0.283 -4.434 1 90.69 113 PRO B O 1
ATOM 1822 N N . PRO B 1 114 ? -19.938 -1.11 -3.158 1 84.69 114 PRO B N 1
ATOM 1823 C CA . PRO B 1 114 ? -20.906 -1.252 -4.242 1 84.69 114 PRO B CA 1
ATOM 1824 C C . PRO B 1 114 ? -21.547 0.078 -4.637 1 84.69 114 PRO B C 1
ATOM 1826 O O . PRO B 1 114 ? -21.688 0.976 -3.803 1 84.69 114 PRO B O 1
ATOM 1829 N N . SER B 1 115 ? -21.594 0.442 -5.969 1 68.31 115 SER B N 1
ATOM 1830 C CA . SER B 1 115 ? -22.266 1.646 -6.441 1 68.31 115 SER B CA 1
ATOM 1831 C C . SER B 1 115 ? -23.672 1.74 -5.879 1 68.31 115 SER B C 1
ATOM 1833 O O . SER B 1 115 ? -24.328 0.72 -5.648 1 68.31 115 SER B O 1
#

Secondary structure (DSSP, 8-state):
-HHHHHHHHHHHTTSHHHHT-HHHH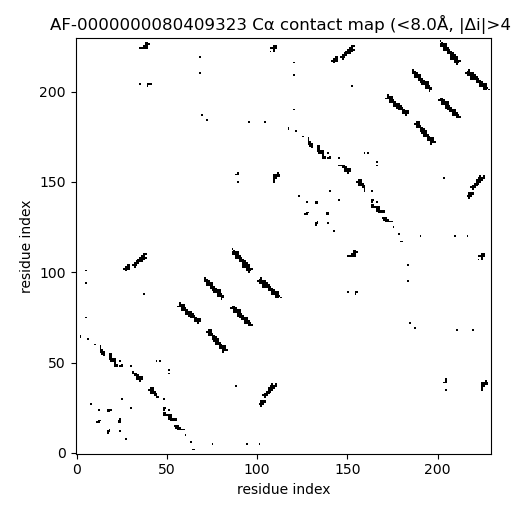HHHEEEEEEEE-TTS-EEE--S-GGG-------EEEEEEEEEEEETTEEEEEEEEEETTT--EEEEEEEEEEETTEEEEEEEEEEEE---/-HHHHHHHHHHHTTSHHHHT-HHHHHHHEEEEEEEE-TTS-EEE--S-GGG-------EEEEEEEEEEEETTEEEEEEEEEETTT--EEEEEEEEEEETTEEEEEEEEEEEE---

Organism: NCBI:txid1345023

pLDDT: mean 91.74, std 10.29, range [53.44, 98.75]

Sequence (230 aa):
MLADLIERQERALLTTDVRTSPEHLHRLLTDDFFEIGSSGRMLYRTASAATMDLGEIHITLSDFSLETVQDDVVLATYRTEDHSTGRIALRSSIWVNVDGQWKMRFHQGTIVPPSMLADLIERQERALLTTDVRTSPEHLHRLLTDDFFEIGSSGRMLYRTASAATMDLGEIHITLSDFSLETVQDDVVLATYRTEDHSTGRIALRSSIWVNVDGQWKMRFHQGTIVPPS

Nearest PDB structures (foldseek):
  2rcd-assembly2_C  TM=6.899E-01  e=2.128E-05  Pectobacterium atrosepticum SCRI1043
  3fka-assembly1_D  TM=6.050E-01  e=1.786E-05  Ruegeria pomeroyi DSS-3
  6bjt-assembly1_A  TM=7.031E-01  e=2.623E-04  Pseudomonas sp. EGD-AKN5
  3b7c-assembly1_A-2  TM=6.356E-01  e=4.705E-04  Shewanella oneidensis MR-1
  4q53-assembly1_A  TM=6.106E-01  e=3.050E-03  Bacteroides uniformis ATCC 8492